Protein AF-A0A519ZGV8-F1 (afdb_monomer_lite)

pLDDT: mean 70.74, std 15.9, range [36.69, 94.06]

Structure (mmCIF, N/CA/C/O backbone):
data_AF-A0A519ZGV8-F1
#
_entry.id   AF-A0A519ZGV8-F1
#
loop_
_atom_site.group_PDB
_atom_site.id
_atom_site.type_symbol
_atom_site.label_atom_id
_atom_site.label_alt_id
_atom_site.label_comp_id
_atom_site.label_asym_id
_atom_site.label_entity_id
_atom_site.label_seq_id
_atom_site.pdbx_PDB_ins_code
_atom_site.Cartn_x
_atom_site.Cartn_y
_atom_site.Cartn_z
_atom_site.occupancy
_atom_site.B_iso_or_equiv
_atom_site.auth_seq_id
_atom_site.auth_comp_id
_atom_site.auth_asym_id
_atom_site.auth_atom_id
_atom_site.pdbx_PDB_model_num
ATOM 1 N N . GLN A 1 1 ? 48.467 22.832 -22.919 1.00 42.72 1 GLN A N 1
ATOM 2 C CA . GLN A 1 1 ? 47.006 23.044 -22.898 1.00 42.72 1 GLN A CA 1
ATOM 3 C C . GLN A 1 1 ? 46.374 21.851 -23.594 1.00 42.72 1 GLN A C 1
ATOM 5 O O . GLN A 1 1 ? 46.675 21.620 -24.755 1.00 42.72 1 GLN A O 1
ATOM 10 N N . TRP A 1 2 ? 45.629 21.026 -22.859 1.00 44.66 2 TRP A N 1
ATOM 11 C CA . TRP A 1 2 ? 45.112 19.745 -23.347 1.00 44.66 2 TRP A CA 1
ATOM 12 C C . TRP A 1 2 ? 43.707 19.930 -23.937 1.00 44.66 2 TRP A C 1
ATOM 14 O O . TRP A 1 2 ? 42.739 20.077 -23.197 1.00 44.66 2 TRP A O 1
ATOM 24 N N . GLN A 1 3 ? 43.598 19.935 -25.268 1.00 53.34 3 GLN A N 1
ATOM 25 C CA . GLN A 1 3 ? 42.327 19.880 -26.002 1.00 53.34 3 GLN A CA 1
ATOM 26 C C . GLN A 1 3 ? 41.893 18.419 -26.208 1.00 53.34 3 GLN A C 1
ATOM 28 O O . GLN A 1 3 ? 41.907 17.913 -27.324 1.00 53.34 3 GLN A O 1
ATOM 33 N N . LEU A 1 4 ? 41.553 17.714 -25.127 1.00 50.25 4 LEU A N 1
ATOM 34 C CA . LEU A 1 4 ? 41.117 16.307 -25.200 1.00 50.25 4 LEU A CA 1
ATOM 35 C C . LEU A 1 4 ? 39.631 16.095 -24.876 1.00 50.25 4 LEU A C 1
ATOM 37 O O . LEU A 1 4 ? 39.100 15.030 -25.165 1.00 50.25 4 LEU A O 1
ATOM 41 N N . SER A 1 5 ? 38.925 17.100 -24.352 1.00 57.16 5 SER A N 1
ATOM 42 C CA . SER A 1 5 ? 37.547 16.914 -23.863 1.00 57.16 5 SER A CA 1
ATOM 43 C C . SER A 1 5 ? 36.448 17.312 -24.855 1.00 57.16 5 SER A C 1
ATOM 45 O O . SER A 1 5 ? 35.283 17.037 -24.601 1.00 57.16 5 SER A O 1
ATOM 47 N N . ALA A 1 6 ? 36.782 17.947 -25.985 1.00 52.50 6 ALA A N 1
ATOM 48 C CA . ALA A 1 6 ? 35.777 18.457 -26.930 1.00 52.50 6 ALA A CA 1
ATOM 49 C C . ALA A 1 6 ? 35.335 17.430 -27.993 1.00 52.50 6 ALA A C 1
ATOM 51 O O . ALA A 1 6 ? 34.243 17.547 -28.540 1.00 52.50 6 ALA A O 1
ATOM 52 N N . LEU A 1 7 ? 36.157 16.411 -28.271 1.00 48.31 7 LEU A N 1
ATOM 53 C CA . LEU A 1 7 ? 35.867 15.394 -29.293 1.00 48.31 7 LEU A CA 1
ATOM 54 C C . LEU A 1 7 ? 34.881 14.318 -28.810 1.00 48.31 7 LEU A C 1
ATOM 56 O O . LEU A 1 7 ? 34.159 13.745 -29.617 1.00 48.31 7 LEU A O 1
ATOM 60 N N . ALA A 1 8 ? 34.815 14.061 -27.499 1.00 53.25 8 ALA A N 1
ATOM 61 C CA . ALA A 1 8 ? 33.864 13.100 -26.936 1.00 53.25 8 ALA A CA 1
ATOM 62 C C . ALA A 1 8 ? 32.414 13.606 -27.046 1.00 53.25 8 ALA A C 1
ATOM 64 O O . ALA A 1 8 ? 31.513 12.849 -27.398 1.00 53.25 8 ALA A O 1
ATOM 65 N N . THR A 1 9 ? 32.202 14.907 -26.825 1.00 54.00 9 THR A N 1
ATOM 66 C CA . THR A 1 9 ? 30.874 15.532 -26.893 1.00 54.00 9 THR A CA 1
ATOM 67 C C . THR A 1 9 ? 30.346 15.638 -28.324 1.00 54.00 9 THR A C 1
ATOM 69 O O . THR A 1 9 ? 29.160 15.406 -28.548 1.00 54.00 9 THR A O 1
ATOM 72 N N . SER A 1 10 ? 31.197 15.922 -29.316 1.00 57.31 10 SER A N 1
ATOM 73 C CA . SER A 1 10 ? 30.742 16.019 -30.710 1.00 57.31 10 SER A CA 1
ATOM 74 C C . SER A 1 10 ? 30.350 14.664 -31.310 1.00 57.31 10 SER A C 1
ATOM 76 O O . SER A 1 10 ? 29.467 14.615 -32.165 1.00 57.31 10 SER A O 1
ATOM 78 N N . ALA A 1 11 ? 30.944 13.562 -30.839 1.00 54.91 11 ALA A N 1
ATOM 79 C CA . ALA A 1 11 ? 30.605 12.213 -31.292 1.00 54.91 11 ALA A CA 1
ATOM 80 C C . ALA A 1 11 ? 29.198 11.775 -30.847 1.00 54.91 11 ALA A C 1
ATOM 82 O O . ALA A 1 11 ? 28.462 11.188 -31.636 1.00 54.91 11 ALA A O 1
ATOM 83 N N . GLN A 1 12 ? 28.796 12.105 -29.615 1.00 59.12 12 GLN A N 1
ATOM 84 C CA . GLN A 1 12 ? 27.453 11.796 -29.102 1.00 59.12 12 GLN A CA 1
ATOM 85 C C . GLN A 1 12 ? 26.378 12.663 -29.770 1.00 59.12 12 GLN A C 1
ATOM 87 O O . GLN A 1 12 ? 25.324 12.163 -30.149 1.00 59.12 12 GLN A O 1
ATOM 92 N N . GLN A 1 13 ? 26.681 13.941 -30.014 1.00 61.03 13 GLN A N 1
ATOM 93 C CA . GLN A 1 13 ? 25.750 14.874 -30.651 1.00 61.03 13 GLN A CA 1
ATOM 94 C C . GLN A 1 13 ? 25.508 14.554 -32.140 1.00 61.03 13 GLN A C 1
ATOM 96 O O . GLN A 1 13 ? 24.423 14.803 -32.661 1.00 61.03 13 GLN A O 1
ATOM 101 N N . ALA A 1 14 ? 26.492 13.956 -32.822 1.00 54.84 14 ALA A N 1
ATOM 102 C CA . ALA A 1 14 ? 26.332 13.435 -34.182 1.00 54.84 14 ALA A CA 1
ATOM 103 C C . ALA A 1 14 ? 25.478 12.152 -34.235 1.00 54.84 14 ALA A C 1
ATOM 105 O O . ALA A 1 14 ? 24.816 11.902 -35.242 1.00 54.84 14 ALA A O 1
ATOM 106 N N . PHE A 1 15 ? 25.466 11.373 -33.148 1.00 55.31 15 PHE A N 1
ATOM 107 C CA . PHE A 1 15 ? 24.674 10.149 -33.019 1.00 55.31 15 PHE A CA 1
ATOM 108 C C . PHE A 1 15 ? 23.189 10.454 -32.771 1.00 55.31 15 PHE A C 1
ATOM 110 O O . PHE A 1 15 ? 22.332 9.896 -33.452 1.00 55.31 15 PHE A O 1
ATOM 117 N N . ASP A 1 16 ? 22.886 11.409 -31.882 1.00 56.78 16 ASP A N 1
ATOM 118 C CA . ASP A 1 16 ? 21.510 11.881 -31.635 1.00 56.78 16 ASP A CA 1
ATOM 119 C C . ASP A 1 16 ? 20.900 12.605 -32.845 1.00 56.78 16 ASP A C 1
ATOM 121 O O . ASP A 1 16 ? 19.687 12.587 -33.046 1.00 56.78 16 ASP A O 1
ATOM 125 N N . ALA A 1 17 ? 21.731 13.210 -33.700 1.00 55.62 17 ALA A N 1
ATOM 126 C CA . ALA A 1 17 ? 21.288 13.835 -34.946 1.00 55.62 17 ALA A CA 1
ATOM 127 C C . ALA A 1 17 ? 20.905 12.820 -36.048 1.00 55.62 17 ALA A C 1
ATOM 129 O O . ALA A 1 17 ? 20.566 13.233 -37.159 1.00 55.62 17 ALA A O 1
ATOM 130 N N . GLY A 1 18 ? 20.966 11.508 -35.775 1.00 51.66 18 GLY A N 1
ATOM 131 C CA . GLY A 1 18 ? 20.567 10.456 -36.716 1.00 51.66 18 GLY A CA 1
ATOM 132 C C . GLY A 1 18 ? 21.454 10.369 -37.961 1.00 51.66 18 GLY A C 1
ATOM 133 O O . GLY A 1 18 ? 21.038 9.826 -38.986 1.00 51.66 18 GLY A O 1
ATOM 134 N N . VAL A 1 19 ? 22.671 10.920 -37.901 1.00 55.06 19 VAL A N 1
ATOM 135 C CA . VAL A 1 19 ? 23.593 10.927 -39.036 1.00 55.06 19 VAL A CA 1
ATOM 136 C C . VAL A 1 19 ? 24.227 9.547 -39.135 1.00 55.06 19 VAL A C 1
ATOM 138 O O . VAL A 1 19 ? 25.126 9.189 -38.376 1.00 55.06 19 VAL A O 1
ATOM 141 N N . SER A 1 20 ? 23.744 8.750 -40.085 1.00 55.28 20 SER A N 1
ATOM 142 C CA . SER A 1 20 ? 24.370 7.477 -40.417 1.00 55.28 20 SER A CA 1
ATOM 143 C C . SER A 1 20 ? 25.815 7.720 -40.860 1.00 55.28 20 SER A C 1
ATOM 145 O O . SER A 1 20 ? 26.111 8.653 -41.613 1.00 55.28 20 SER A O 1
ATOM 147 N N . ALA A 1 21 ? 26.735 6.863 -40.410 1.00 55.31 21 ALA A N 1
ATOM 148 C CA . ALA A 1 21 ? 28.151 6.938 -40.780 1.00 55.31 21 ALA A CA 1
ATOM 149 C C . ALA A 1 21 ? 28.369 6.955 -42.313 1.00 55.31 21 ALA A C 1
ATOM 151 O O . ALA A 1 21 ? 29.377 7.480 -42.786 1.00 55.31 21 ALA A O 1
ATOM 152 N N . CYS A 1 22 ? 27.392 6.465 -43.089 1.00 54.47 22 CYS A N 1
ATOM 153 C CA . CYS A 1 22 ? 27.344 6.571 -44.548 1.00 54.47 22 CYS A CA 1
ATOM 154 C C . CYS A 1 22 ? 27.343 8.019 -45.059 1.00 54.47 22 CYS A C 1
ATOM 156 O O . CYS A 1 22 ? 28.122 8.326 -45.956 1.00 54.47 22 CYS A O 1
ATOM 158 N N . GLY A 1 23 ? 26.562 8.933 -44.469 1.00 53.75 23 GLY A N 1
ATOM 159 C CA . GLY A 1 23 ? 26.486 10.324 -44.941 1.00 53.75 23 GLY A CA 1
ATOM 160 C C . GLY A 1 23 ? 27.785 11.115 -44.735 1.00 53.75 23 GLY A C 1
ATOM 161 O O . GLY A 1 23 ? 28.086 12.042 -45.488 1.00 53.75 23 GLY A O 1
ATOM 162 N N . LEU A 1 24 ? 28.592 10.724 -43.741 1.00 56.97 24 LEU A N 1
ATOM 163 C CA . LEU A 1 24 ? 29.915 11.310 -43.503 1.00 56.97 24 LEU A CA 1
ATOM 164 C C . LEU A 1 24 ? 30.980 10.761 -44.459 1.00 56.97 24 LEU A C 1
ATOM 166 O O . LEU A 1 24 ? 31.837 11.526 -44.899 1.00 56.97 24 LEU A O 1
ATOM 170 N N . LEU A 1 25 ? 30.916 9.474 -44.812 1.00 52.34 25 LEU A N 1
ATOM 171 C CA . LEU A 1 25 ? 31.832 8.859 -45.778 1.00 52.34 25 LEU A CA 1
ATOM 172 C C . LEU A 1 25 ? 31.539 9.291 -47.216 1.00 52.34 25 LEU A C 1
ATOM 174 O O . LEU A 1 25 ? 32.478 9.511 -47.972 1.00 52.34 25 LEU A O 1
ATOM 178 N N . GLU A 1 26 ? 30.276 9.511 -47.575 1.00 51.28 26 GLU A N 1
ATOM 179 C CA . GLU A 1 26 ? 29.894 10.042 -48.889 1.00 51.28 26 GLU A CA 1
ATOM 180 C C . GLU A 1 26 ? 30.392 11.486 -49.063 1.00 51.28 26 GLU A C 1
ATOM 182 O O . GLU A 1 26 ? 30.983 11.837 -50.080 1.00 51.28 26 GLU A O 1
ATOM 187 N N . ARG A 1 27 ? 30.304 12.303 -48.003 1.00 50.78 27 ARG A N 1
ATOM 188 C CA . ARG A 1 27 ? 30.826 13.680 -48.007 1.00 50.78 27 ARG A CA 1
ATOM 189 C C . ARG A 1 27 ? 32.353 13.768 -47.894 1.00 50.78 27 ARG A C 1
ATOM 191 O O . ARG A 1 27 ? 32.929 14.802 -48.233 1.00 50.78 27 ARG A O 1
ATOM 198 N N . ALA A 1 28 ? 33.004 12.706 -47.419 1.00 51.84 28 ALA A N 1
ATOM 199 C CA . ALA A 1 28 ? 34.460 12.575 -47.399 1.00 51.84 28 ALA A CA 1
ATOM 200 C C . ALA A 1 28 ? 35.020 11.965 -48.699 1.00 51.84 28 ALA A C 1
ATOM 202 O O . ALA A 1 28 ? 36.141 12.299 -49.080 1.00 51.84 28 ALA A O 1
ATOM 203 N N . GLY A 1 29 ? 34.244 11.118 -49.384 1.00 47.91 29 GLY A N 1
ATOM 204 C CA . GLY A 1 29 ? 34.599 10.478 -50.653 1.00 47.91 29 GLY A CA 1
ATOM 205 C C . GLY A 1 29 ? 34.490 11.401 -51.867 1.00 47.91 29 GLY A C 1
ATOM 206 O O . GLY A 1 29 ? 35.194 11.193 -52.850 1.00 47.91 29 GLY A O 1
ATOM 207 N N . ASP A 1 30 ? 33.702 12.475 -51.779 1.00 46.31 30 ASP A N 1
ATOM 208 C CA . ASP A 1 30 ? 33.457 13.411 -52.889 1.00 46.31 30 ASP A CA 1
ATOM 209 C C . ASP A 1 30 ? 34.555 14.484 -53.078 1.00 46.31 30 ASP A C 1
ATOM 211 O O . ASP A 1 30 ? 34.329 15.568 -53.615 1.00 46.31 30 ASP A O 1
ATOM 215 N N . ARG A 1 31 ? 35.787 14.200 -52.630 1.00 43.09 31 ARG A N 1
ATOM 216 C CA . ARG A 1 31 ? 36.987 14.989 -52.974 1.00 43.09 31 ARG A CA 1
ATOM 217 C C . ARG A 1 31 ? 37.952 14.202 -53.857 1.00 43.09 31 ARG A C 1
ATOM 219 O O . ARG A 1 31 ? 39.168 14.288 -53.689 1.00 43.09 31 ARG A O 1
ATOM 226 N N . VAL A 1 32 ? 37.408 13.445 -54.808 1.00 44.44 32 VAL A N 1
ATOM 227 C CA . VAL A 1 32 ? 38.186 12.937 -55.938 1.00 44.44 32 VAL A CA 1
ATOM 228 C C . VAL A 1 32 ? 38.566 14.116 -56.831 1.00 44.44 32 VAL A C 1
ATOM 230 O O . VAL A 1 32 ? 37.730 14.884 -57.299 1.00 44.44 32 VAL A O 1
ATOM 233 N N . SER A 1 33 ? 39.874 14.255 -56.998 1.00 44.66 33 SER A N 1
ATOM 234 C CA . SER A 1 33 ? 40.594 15.233 -57.796 1.00 44.66 33 SER A CA 1
ATOM 235 C C . SER A 1 33 ? 39.977 15.472 -59.177 1.00 44.66 33 SER A C 1
ATOM 237 O O . SER A 1 33 ? 39.904 14.568 -60.004 1.00 44.66 33 SER A O 1
ATOM 239 N N . THR A 1 34 ? 39.627 16.721 -59.475 1.00 39.16 34 THR A N 1
ATOM 240 C CA . THR A 1 34 ? 39.557 17.207 -60.857 1.00 39.16 34 THR A CA 1
ATOM 241 C C . THR A 1 34 ? 40.977 17.347 -61.404 1.00 39.16 34 THR A C 1
ATOM 243 O O . THR A 1 34 ? 41.654 18.325 -61.090 1.00 39.16 34 THR A O 1
ATOM 246 N N . ASP A 1 35 ? 41.412 16.386 -62.219 1.00 38.53 35 ASP A N 1
ATOM 247 C CA . ASP A 1 35 ? 42.510 16.561 -63.177 1.00 38.53 35 ASP A CA 1
ATOM 248 C C . ASP A 1 35 ? 41.905 16.721 -64.589 1.00 38.53 35 ASP A C 1
ATOM 250 O O . ASP A 1 35 ? 41.072 15.900 -64.995 1.00 38.53 35 ASP A O 1
ATOM 254 N N . PRO A 1 36 ? 42.219 17.794 -65.337 1.00 48.44 36 PRO A N 1
ATOM 255 C CA . PRO A 1 36 ? 41.549 18.109 -66.584 1.00 48.44 36 PRO A CA 1
ATOM 256 C C . PRO A 1 36 ? 42.334 17.527 -67.757 1.00 48.44 36 PRO A C 1
ATOM 258 O O . PRO A 1 36 ? 43.172 18.227 -68.311 1.00 48.44 36 PRO A O 1
ATOM 261 N N . GLN A 1 37 ? 42.056 16.280 -68.152 1.00 49.22 37 GLN A N 1
ATOM 262 C CA . GLN A 1 37 ? 42.203 15.767 -69.529 1.00 49.22 37 GLN A CA 1
ATOM 263 C C . GLN A 1 37 ? 42.077 14.241 -69.562 1.00 49.22 37 GLN A C 1
ATOM 265 O O . GLN A 1 37 ? 43.023 13.530 -69.257 1.00 49.22 37 GLN A O 1
ATOM 270 N N . THR A 1 38 ? 40.911 13.741 -69.976 1.00 43.47 38 THR A N 1
ATOM 271 C CA . THR A 1 38 ? 40.703 12.625 -70.927 1.00 43.47 38 THR A CA 1
ATOM 272 C C . THR A 1 38 ? 39.250 12.166 -70.817 1.00 43.47 38 THR A C 1
ATOM 274 O O . THR A 1 38 ? 38.769 11.775 -69.759 1.00 43.47 38 THR A O 1
ATOM 277 N N . GLY A 1 39 ? 38.508 12.258 -71.921 1.00 42.81 39 GLY A N 1
ATOM 278 C CA . GLY A 1 39 ? 37.104 11.859 -71.983 1.00 42.81 39 GLY A CA 1
ATOM 279 C C . GLY A 1 39 ? 36.938 10.343 -72.017 1.00 42.81 39 GLY A C 1
ATOM 280 O O . GLY A 1 39 ? 36.659 9.803 -73.083 1.00 42.81 39 GLY A O 1
ATOM 281 N N . HIS A 1 40 ? 37.106 9.666 -70.879 1.00 38.16 40 HIS A N 1
ATOM 282 C CA . HIS A 1 40 ? 36.707 8.269 -70.677 1.00 38.16 40 HIS A CA 1
ATOM 283 C C . HIS A 1 40 ? 36.039 8.100 -69.306 1.00 38.16 40 HIS A C 1
ATOM 285 O O . HIS A 1 40 ? 36.681 8.151 -68.260 1.00 38.16 40 HIS A O 1
ATOM 291 N N . SER A 1 41 ? 34.723 7.886 -69.315 1.00 37.72 41 SER A N 1
ATOM 292 C CA . SER A 1 41 ? 33.924 7.578 -68.130 1.00 37.72 41 SER A CA 1
ATOM 293 C C . SER A 1 41 ? 34.081 6.102 -67.757 1.00 37.72 41 SER A C 1
ATOM 295 O O . SER A 1 41 ? 33.351 5.251 -68.268 1.00 37.72 41 SER A O 1
ATOM 297 N N . VAL A 1 42 ? 35.016 5.781 -66.864 1.00 40.94 42 VAL A N 1
ATOM 298 C CA . VAL A 1 42 ? 35.069 4.448 -66.246 1.00 40.94 42 VAL A CA 1
ATOM 299 C C . VAL A 1 42 ? 34.168 4.463 -65.015 1.00 40.94 42 VAL A C 1
ATOM 301 O O . VAL A 1 42 ? 34.535 4.953 -63.949 1.00 40.94 42 VAL A O 1
ATOM 304 N N . ARG A 1 43 ? 32.948 3.945 -65.181 1.00 36.69 43 ARG A N 1
ATOM 305 C CA . ARG A 1 43 ? 32.039 3.627 -64.078 1.00 36.69 43 ARG A CA 1
ATOM 306 C C . ARG A 1 43 ? 32.612 2.414 -63.344 1.00 36.69 43 ARG A C 1
ATOM 308 O O . ARG A 1 43 ? 32.442 1.289 -63.797 1.00 36.69 43 ARG A O 1
ATOM 315 N N . HIS A 1 44 ? 33.294 2.637 -62.225 1.00 38.25 44 HIS A N 1
ATOM 316 C CA . HIS A 1 44 ? 33.566 1.558 -61.281 1.00 38.25 44 HIS A CA 1
ATOM 317 C C . HIS A 1 44 ? 32.256 1.197 -60.567 1.00 38.25 44 HIS A C 1
ATOM 319 O O . HIS A 1 44 ? 31.863 1.829 -59.590 1.00 38.25 44 HIS A O 1
ATOM 325 N N . GLU A 1 45 ? 31.567 0.180 -61.089 1.00 41.19 45 GLU A N 1
ATOM 326 C CA . GLU A 1 45 ? 30.594 -0.616 -60.339 1.00 41.19 45 GLU A CA 1
ATOM 327 C C . GLU A 1 45 ? 31.337 -1.372 -59.232 1.00 41.19 45 GLU A C 1
ATOM 329 O O . GLU A 1 45 ? 31.790 -2.500 -59.397 1.00 41.19 45 GLU A O 1
ATOM 334 N N . GLY A 1 46 ? 31.515 -0.713 -58.095 1.00 40.47 46 GLY A N 1
ATOM 335 C CA . GLY A 1 46 ? 31.906 -1.344 -56.846 1.00 40.47 46 GLY A CA 1
ATOM 336 C C . GLY A 1 46 ? 30.869 -0.967 -55.813 1.00 40.47 46 GLY A C 1
ATOM 337 O O . GLY A 1 46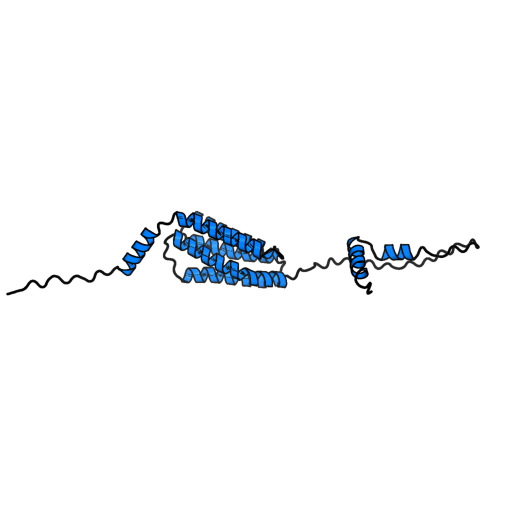 ? 31.064 0.004 -55.098 1.00 40.47 46 GLY A O 1
ATOM 338 N N . VAL A 1 47 ? 29.746 -1.687 -55.785 1.00 44.12 47 VAL A N 1
ATOM 339 C CA . VAL A 1 47 ? 28.745 -1.582 -54.718 1.00 44.12 47 VAL A CA 1
ATOM 340 C C . VAL A 1 47 ? 29.452 -1.937 -53.405 1.00 44.12 47 VAL A C 1
ATOM 342 O O . VAL A 1 47 ? 29.785 -3.112 -53.221 1.00 44.12 47 VAL A O 1
ATOM 345 N N . PRO A 1 48 ? 29.700 -0.999 -52.468 1.00 47.38 48 PRO A N 1
ATOM 346 C CA . PRO A 1 48 ? 29.956 -1.413 -51.109 1.00 47.38 48 PRO A CA 1
ATOM 347 C C . PRO A 1 48 ? 28.595 -1.873 -50.600 1.00 47.38 48 PRO A C 1
ATOM 349 O O . PRO A 1 48 ? 27.652 -1.090 -50.508 1.00 47.38 48 PRO A O 1
ATOM 352 N N . SER A 1 49 ? 28.477 -3.171 -50.342 1.00 51.25 49 SER A N 1
ATOM 353 C CA . SER A 1 49 ? 27.405 -3.739 -49.534 1.00 51.25 49 SER A CA 1
ATOM 354 C C . SER A 1 49 ? 27.400 -3.004 -48.190 1.00 51.25 49 SER A C 1
ATOM 356 O O . SER A 1 49 ? 28.096 -3.402 -47.253 1.00 51.25 49 SER A O 1
ATOM 358 N N . CYS A 1 50 ? 26.654 -1.904 -48.105 1.00 48.00 50 CYS A N 1
ATOM 359 C CA . CYS A 1 50 ? 26.296 -1.278 -46.848 1.00 48.00 50 CYS A CA 1
ATOM 360 C C . CYS A 1 50 ? 25.442 -2.305 -46.122 1.00 48.00 50 CYS A C 1
ATOM 362 O O . CYS A 1 50 ? 24.292 -2.539 -46.484 1.00 48.00 50 CYS A O 1
ATOM 364 N N . VAL A 1 51 ? 26.068 -2.993 -45.171 1.00 49.03 51 VAL A N 1
ATOM 365 C CA . VAL A 1 51 ? 25.403 -3.956 -44.305 1.00 49.03 51 VAL A CA 1
ATOM 366 C C . VAL A 1 51 ? 24.254 -3.208 -43.648 1.00 49.03 51 VAL A C 1
ATOM 368 O O . VAL A 1 51 ? 24.487 -2.265 -42.891 1.00 49.03 51 VAL A O 1
ATOM 371 N N . GLU A 1 52 ? 23.022 -3.586 -43.984 1.00 51.09 52 GLU A N 1
ATOM 372 C CA . GLU A 1 52 ? 21.856 -3.151 -43.235 1.00 51.09 52 GLU A CA 1
ATOM 373 C C . GLU A 1 52 ? 22.099 -3.549 -41.784 1.00 51.09 52 GLU A C 1
ATOM 375 O O . GLU A 1 52 ? 22.183 -4.732 -41.441 1.00 51.09 52 GLU A O 1
ATOM 380 N N . THR A 1 53 ? 22.294 -2.551 -40.927 1.00 52.31 53 THR A N 1
ATOM 381 C CA . THR A 1 53 ? 22.286 -2.760 -39.490 1.00 52.31 53 THR A CA 1
ATOM 382 C C . THR A 1 53 ? 20.929 -3.358 -39.166 1.00 52.31 53 THR A C 1
ATOM 384 O O . THR A 1 53 ? 19.913 -2.669 -39.238 1.00 52.31 53 THR A O 1
ATOM 387 N N . PHE A 1 54 ? 20.906 -4.648 -38.833 1.00 46.00 54 PHE A N 1
ATOM 388 C CA . PHE A 1 54 ? 19.751 -5.275 -38.220 1.00 46.00 54 PHE A CA 1
ATOM 389 C C . PHE A 1 54 ? 19.380 -4.436 -36.999 1.00 46.00 54 PHE A C 1
ATOM 391 O O . PHE A 1 54 ? 20.069 -4.455 -35.979 1.00 46.00 54 PHE A O 1
ATOM 398 N N . GLY A 1 55 ? 18.301 -3.668 -37.127 1.00 50.44 55 GLY A N 1
ATOM 399 C CA . GLY A 1 55 ? 17.646 -2.988 -36.027 1.00 50.44 55 GLY A CA 1
ATOM 400 C C . GLY A 1 55 ? 16.966 -4.025 -35.150 1.00 50.44 55 GLY A C 1
ATOM 401 O O . GLY A 1 55 ? 15.743 -4.127 -35.128 1.00 50.44 55 GLY A O 1
ATOM 402 N N . VAL A 1 56 ? 17.753 -4.808 -34.416 1.00 51.88 56 VAL A N 1
ATOM 403 C CA . VAL A 1 56 ? 17.272 -5.322 -33.143 1.00 51.88 56 VAL A CA 1
ATOM 404 C C . VAL A 1 56 ? 17.075 -4.086 -32.285 1.00 51.88 56 VAL A C 1
ATOM 406 O O . VAL A 1 56 ? 18.033 -3.473 -31.818 1.00 51.88 56 VAL A O 1
ATOM 409 N N . SER A 1 57 ? 15.812 -3.698 -32.105 1.00 44.38 57 SER A N 1
ATOM 410 C CA . SER A 1 57 ? 15.412 -3.045 -30.870 1.00 44.38 57 SER A CA 1
ATOM 411 C C . SER A 1 57 ? 15.834 -4.016 -29.775 1.00 44.38 57 SER A C 1
ATOM 413 O O . SER A 1 57 ? 15.126 -4.966 -29.443 1.00 44.38 57 SER A O 1
ATOM 415 N N . PHE A 1 58 ? 17.061 -3.839 -29.285 1.00 39.22 58 PHE A N 1
ATOM 416 C CA . PHE A 1 58 ? 17.378 -4.206 -27.930 1.00 39.22 58 PHE A CA 1
ATOM 417 C C . PHE A 1 58 ? 16.319 -3.458 -27.134 1.00 39.22 58 PHE A C 1
ATOM 419 O O . PHE A 1 58 ? 16.377 -2.237 -27.001 1.00 39.22 58 PHE A O 1
ATOM 426 N N . MET A 1 59 ? 15.272 -4.191 -26.745 1.00 42.38 59 MET A N 1
ATOM 427 C CA . MET A 1 59 ? 14.556 -3.936 -25.512 1.00 42.38 59 MET A CA 1
ATOM 428 C C . MET A 1 59 ? 15.661 -3.655 -24.518 1.00 42.38 59 MET A C 1
ATOM 430 O O . MET A 1 59 ? 16.336 -4.594 -24.112 1.00 42.38 59 MET A O 1
ATOM 434 N N . ASP A 1 60 ? 15.940 -2.379 -24.280 1.00 43.88 60 ASP A N 1
ATOM 435 C CA . ASP A 1 60 ? 16.812 -1.935 -23.218 1.00 43.88 60 ASP A CA 1
ATOM 436 C C . ASP A 1 60 ? 16.048 -2.354 -21.971 1.00 43.88 60 ASP A C 1
ATOM 438 O O . ASP A 1 60 ? 15.055 -1.703 -21.616 1.00 43.88 60 ASP A O 1
ATOM 442 N N . PRO A 1 61 ? 16.334 -3.535 -21.394 1.00 51.31 61 PRO A N 1
ATOM 443 C CA . PRO A 1 61 ? 15.586 -3.977 -20.253 1.00 51.31 61 PRO A CA 1
ATOM 444 C C . PRO A 1 61 ? 16.236 -3.167 -19.153 1.00 51.31 61 PRO A C 1
ATOM 446 O O . PRO A 1 61 ? 17.231 -3.607 -18.576 1.00 51.31 61 PRO A O 1
ATOM 449 N N . VAL A 1 62 ? 15.752 -1.942 -18.936 1.00 50.00 62 VAL A N 1
ATOM 450 C CA . VAL A 1 62 ? 16.111 -1.158 -17.762 1.00 50.00 62 VAL A CA 1
ATOM 451 C C . VAL A 1 62 ? 15.880 -2.114 -16.606 1.00 50.00 62 VAL A C 1
ATOM 453 O O . VAL A 1 62 ? 14.765 -2.577 -16.376 1.00 50.00 62 VAL A O 1
ATOM 456 N N . ASN A 1 63 ? 16.997 -2.572 -16.055 1.00 55.00 63 ASN A N 1
ATOM 457 C CA . ASN A 1 63 ? 17.139 -3.919 -15.531 1.00 55.00 63 ASN A CA 1
ATOM 458 C C . ASN A 1 63 ? 16.004 -4.186 -14.526 1.00 55.00 63 ASN A C 1
ATOM 460 O O . ASN A 1 63 ? 15.931 -3.449 -13.540 1.00 55.00 63 ASN A O 1
ATOM 464 N N . PRO A 1 64 ? 15.099 -5.165 -14.729 1.00 60.06 64 PRO A N 1
ATOM 465 C CA . PRO A 1 64 ? 14.030 -5.435 -13.764 1.00 60.06 64 PRO A CA 1
ATOM 466 C C . PRO A 1 64 ? 14.601 -5.658 -12.355 1.00 60.06 64 PRO A C 1
ATOM 468 O O . PRO A 1 64 ? 13.986 -5.266 -11.369 1.00 60.06 64 PRO A O 1
ATOM 471 N N . TYR A 1 65 ? 15.844 -6.142 -12.258 1.00 58.75 65 TYR A N 1
ATOM 472 C CA . TYR A 1 65 ? 16.603 -6.186 -11.009 1.00 58.75 65 TYR A CA 1
ATOM 473 C C . TYR A 1 65 ? 16.911 -4.818 -10.385 1.00 58.75 65 TYR A C 1
ATOM 475 O O . TYR A 1 65 ? 16.877 -4.703 -9.166 1.00 58.75 65 TYR A O 1
ATOM 483 N N . VAL A 1 66 ? 17.204 -3.776 -11.167 1.00 63.78 66 VAL A N 1
ATOM 484 C CA . VAL A 1 66 ? 17.459 -2.413 -10.660 1.00 63.78 66 VAL A CA 1
ATOM 485 C C . VAL A 1 66 ? 16.163 -1.767 -10.167 1.00 63.78 66 VAL A C 1
ATOM 487 O O . VAL A 1 66 ? 16.178 -1.086 -9.139 1.00 63.78 66 VAL A O 1
ATOM 490 N N . LEU A 1 67 ? 15.032 -2.014 -10.838 1.00 64.88 67 LEU A N 1
ATOM 491 C CA . LEU A 1 67 ? 13.722 -1.577 -10.343 1.00 64.88 67 LEU A CA 1
ATOM 492 C C . LEU A 1 67 ? 13.331 -2.335 -9.066 1.00 64.88 67 LEU A C 1
ATOM 494 O O . LEU A 1 67 ? 12.876 -1.710 -8.109 1.00 64.88 67 LEU A O 1
ATOM 498 N N . SER A 1 68 ? 13.573 -3.645 -9.004 1.00 68.44 68 SER A N 1
ATOM 499 C CA . SER A 1 68 ? 13.301 -4.471 -7.820 1.00 68.44 68 SER A CA 1
ATOM 500 C C . SER A 1 68 ? 14.224 -4.143 -6.633 1.00 68.44 68 SER A C 1
ATOM 502 O O . SER A 1 68 ? 13.758 -4.068 -5.497 1.00 68.44 68 SER A O 1
ATOM 504 N N . ASP A 1 69 ? 15.505 -3.844 -6.865 1.00 71.62 69 ASP A N 1
ATOM 505 C CA . ASP A 1 69 ? 16.440 -3.376 -5.825 1.00 71.62 69 ASP A CA 1
ATOM 506 C C . ASP A 1 69 ? 15.983 -2.038 -5.216 1.00 71.62 69 ASP A C 1
ATOM 508 O O . ASP A 1 69 ? 15.968 -1.859 -3.992 1.00 71.62 69 ASP A O 1
ATOM 512 N N . ARG A 1 70 ? 15.509 -1.112 -6.058 1.00 73.81 70 ARG A N 1
ATOM 513 C CA . ARG A 1 70 ? 14.885 0.141 -5.607 1.00 73.81 70 ARG A CA 1
ATOM 514 C C . ARG A 1 70 ? 13.575 -0.119 -4.865 1.00 73.81 70 ARG A C 1
ATOM 516 O O . ARG A 1 70 ? 13.353 0.469 -3.807 1.00 73.81 70 ARG A O 1
ATOM 523 N N . ALA A 1 71 ? 12.743 -1.032 -5.361 1.00 70.19 71 ALA A N 1
ATOM 524 C CA . ALA A 1 71 ? 11.490 -1.417 -4.720 1.00 70.19 71 ALA A CA 1
ATOM 525 C C . ALA A 1 71 ? 11.705 -1.940 -3.296 1.00 70.19 71 ALA A C 1
ATOM 527 O O . ALA A 1 71 ? 10.913 -1.622 -2.416 1.00 70.19 71 ALA A O 1
ATOM 528 N N . ILE A 1 72 ? 12.784 -2.685 -3.044 1.00 73.12 72 ILE A N 1
ATOM 529 C CA . ILE A 1 72 ? 13.124 -3.176 -1.701 1.00 73.12 72 ILE A CA 1
ATOM 530 C C . ILE A 1 72 ? 13.632 -2.031 -0.814 1.00 73.12 72 ILE A C 1
ATOM 532 O O . ILE A 1 72 ? 13.161 -1.879 0.316 1.00 73.12 72 ILE A O 1
ATOM 536 N N . LYS A 1 73 ? 14.537 -1.179 -1.323 1.00 76.19 73 LYS A N 1
ATOM 537 C CA . LYS A 1 73 ? 15.070 -0.017 -0.579 1.00 76.19 73 LYS A CA 1
ATOM 538 C C . LYS A 1 73 ? 13.970 0.952 -0.142 1.00 76.19 73 LYS A C 1
ATOM 540 O O . LYS A 1 73 ? 13.992 1.436 0.988 1.00 76.19 73 LYS A O 1
ATOM 545 N N . TYR A 1 74 ? 12.995 1.210 -1.010 1.00 75.50 74 TYR A N 1
ATOM 546 C CA . TYR A 1 74 ? 11.856 2.086 -0.713 1.00 75.50 74 TYR A CA 1
ATOM 547 C C . TYR A 1 74 ? 10.660 1.332 -0.110 1.00 75.50 74 TYR A C 1
ATOM 549 O O . TYR A 1 74 ? 9.802 1.937 0.530 1.00 75.50 74 TYR A O 1
ATOM 557 N N . GLY A 1 75 ? 10.626 0.006 -0.232 1.00 75.75 75 GLY A N 1
ATOM 558 C CA . GLY A 1 75 ? 9.570 -0.857 0.292 1.00 75.75 75 GLY A CA 1
ATOM 559 C C . GLY A 1 75 ? 9.488 -0.861 1.815 1.00 75.75 75 GLY A C 1
ATOM 560 O O . GLY A 1 75 ? 8.400 -0.999 2.370 1.00 75.75 75 GLY A O 1
ATOM 561 N N . LEU A 1 76 ? 10.598 -0.605 2.514 1.00 77.00 76 LEU A N 1
ATOM 562 C CA . LEU A 1 76 ? 10.581 -0.453 3.971 1.00 77.00 76 LEU A CA 1
ATOM 563 C C . LEU A 1 76 ? 9.690 0.717 4.419 1.00 77.00 76 LEU A C 1
ATOM 565 O O . LEU A 1 76 ? 8.936 0.581 5.384 1.00 77.00 76 LEU A O 1
ATOM 569 N N . LEU A 1 77 ? 9.728 1.841 3.693 1.00 78.56 77 LEU A N 1
ATOM 570 C CA . LEU A 1 77 ? 8.859 2.991 3.957 1.00 78.56 77 LEU A CA 1
ATOM 571 C C . LEU A 1 77 ? 7.387 2.583 3.868 1.00 78.56 77 LEU A C 1
ATOM 573 O O . LEU A 1 77 ? 6.580 2.926 4.729 1.00 78.56 77 LEU A O 1
ATOM 577 N N . PHE A 1 78 ? 7.062 1.817 2.832 1.00 80.62 78 PHE A N 1
ATOM 578 C CA . PHE A 1 78 ? 5.722 1.320 2.580 1.00 80.62 78 PHE A CA 1
ATOM 579 C C . PHE A 1 78 ? 5.226 0.383 3.687 1.00 80.62 78 PHE A C 1
ATOM 581 O O . PHE A 1 78 ? 4.085 0.502 4.135 1.00 80.62 78 PHE A O 1
ATOM 588 N N . ILE A 1 79 ? 6.091 -0.505 4.181 1.00 82.19 79 ILE A N 1
ATOM 589 C CA . ILE A 1 79 ? 5.772 -1.398 5.302 1.00 82.19 79 ILE A CA 1
ATOM 590 C C . ILE A 1 79 ? 5.446 -0.577 6.555 1.00 82.19 79 ILE A C 1
ATOM 592 O O . ILE A 1 79 ? 4.377 -0.759 7.140 1.00 82.19 79 ILE A O 1
ATOM 596 N N . VAL A 1 80 ? 6.317 0.367 6.933 1.00 83.31 80 VAL A N 1
ATOM 597 C CA . VAL A 1 80 ? 6.096 1.245 8.098 1.00 83.31 80 VAL A CA 1
ATOM 598 C C . VAL A 1 80 ? 4.795 2.032 7.943 1.00 83.31 80 VAL A C 1
ATOM 600 O O . VAL A 1 80 ? 3.985 2.074 8.868 1.00 83.31 80 VAL A O 1
ATOM 603 N N . LEU A 1 81 ? 4.555 2.602 6.761 1.00 80.75 81 LEU A N 1
ATOM 604 C CA . LEU A 1 81 ? 3.345 3.366 6.473 1.00 80.75 81 LEU A CA 1
ATOM 605 C C . LEU A 1 81 ? 2.081 2.509 6.581 1.00 80.75 81 LEU A C 1
ATOM 607 O O . LEU A 1 81 ? 1.073 2.967 7.117 1.00 80.75 81 LEU A O 1
ATOM 611 N N . THR A 1 82 ? 2.139 1.258 6.125 1.00 81.44 82 THR A N 1
ATOM 612 C CA . THR A 1 82 ? 1.015 0.325 6.236 1.00 81.44 82 THR A CA 1
ATOM 613 C C . THR A 1 82 ? 0.717 0.004 7.698 1.00 81.44 82 THR A C 1
ATOM 615 O O . THR A 1 82 ? -0.443 0.048 8.101 1.00 81.44 82 THR A O 1
ATOM 618 N N . PHE A 1 83 ? 1.738 -0.245 8.524 1.00 80.88 83 PHE A N 1
ATOM 619 C CA . PHE A 1 83 ? 1.536 -0.461 9.961 1.00 80.88 83 PHE A CA 1
ATOM 620 C C . PHE A 1 83 ? 0.948 0.771 10.657 1.00 80.88 83 PHE A C 1
ATOM 622 O O . PHE A 1 83 ? 0.016 0.627 11.447 1.00 80.88 83 PHE A O 1
ATOM 629 N N . VAL A 1 84 ? 1.422 1.976 10.325 1.00 82.25 84 VAL A N 1
ATOM 630 C CA . VAL A 1 84 ? 0.837 3.232 10.827 1.00 82.25 84 VAL A CA 1
ATOM 631 C C . VAL A 1 84 ? -0.624 3.362 10.400 1.00 82.25 84 VAL A C 1
ATOM 633 O O . VAL A 1 84 ? -1.469 3.723 11.216 1.00 82.25 84 VAL A O 1
ATOM 636 N N . PHE A 1 85 ? -0.946 3.038 9.146 1.00 79.19 85 PHE A N 1
ATOM 637 C CA . PHE A 1 85 ? -2.312 3.094 8.632 1.00 79.19 85 PHE A CA 1
ATOM 638 C C . PHE A 1 85 ? -3.242 2.113 9.358 1.00 79.19 85 PHE A C 1
ATOM 640 O O . PHE A 1 85 ? -4.321 2.506 9.801 1.00 79.19 85 PHE A O 1
ATOM 647 N N . VAL A 1 86 ? -2.828 0.854 9.531 1.00 76.44 86 VAL A N 1
ATOM 648 C CA . VAL A 1 86 ? -3.628 -0.145 10.259 1.00 76.44 86 VAL A CA 1
ATOM 649 C C . VAL A 1 86 ? -3.776 0.252 11.734 1.00 76.44 86 VAL A C 1
ATOM 651 O O . VAL A 1 86 ? -4.886 0.196 12.261 1.00 76.44 86 VAL A O 1
ATOM 654 N N . GLY A 1 87 ? -2.708 0.737 12.376 1.00 74.25 87 GLY A N 1
ATOM 655 C CA . GLY A 1 87 ? -2.765 1.253 13.749 1.00 74.25 87 GLY A CA 1
ATOM 656 C C . GLY A 1 87 ? -3.694 2.464 13.894 1.00 74.25 87 GLY A C 1
ATOM 657 O O . GLY A 1 87 ? -4.453 2.562 14.856 1.00 74.25 87 GLY A O 1
ATOM 658 N N . LEU A 1 88 ? -3.725 3.363 12.906 1.00 74.69 88 LEU A N 1
ATOM 659 C CA . LEU A 1 88 ? -4.675 4.477 12.883 1.00 74.69 88 LEU A CA 1
ATOM 660 C C . LEU A 1 88 ? -6.122 3.975 12.808 1.00 74.69 88 LEU A C 1
ATOM 662 O O . LEU A 1 88 ? -6.986 4.467 13.537 1.00 74.69 88 LEU A O 1
ATOM 666 N N . VAL A 1 89 ? -6.391 2.995 11.941 1.00 72.00 89 VAL A N 1
ATOM 667 C CA . VAL A 1 89 ? -7.723 2.392 11.806 1.00 72.00 89 VAL A CA 1
ATOM 668 C C . VAL A 1 89 ? -8.165 1.747 13.122 1.00 72.00 89 VAL A C 1
ATOM 670 O O . VAL A 1 89 ? -9.327 1.904 13.500 1.00 72.00 89 VAL A O 1
ATOM 673 N N . GLU A 1 90 ? -7.265 1.088 13.851 1.00 76.00 90 GLU A N 1
ATOM 674 C CA . GLU A 1 90 ? -7.551 0.545 15.185 1.00 76.00 90 GLU A CA 1
ATOM 675 C C . GLU A 1 90 ? -7.949 1.646 16.177 1.00 76.00 90 GLU A C 1
ATOM 677 O O . GLU A 1 90 ? -9.037 1.580 16.763 1.00 76.00 90 GLU A O 1
ATOM 682 N N . VAL A 1 91 ? -7.121 2.689 16.313 1.00 70.44 91 VAL A N 1
ATOM 683 C CA . VAL A 1 91 ? -7.370 3.807 17.243 1.00 70.44 91 VAL A CA 1
ATOM 684 C C . VAL A 1 91 ? -8.708 4.484 16.945 1.00 70.44 91 VAL A C 1
ATOM 686 O O . VAL A 1 91 ? -9.476 4.793 17.858 1.00 70.44 91 VAL A O 1
ATOM 689 N N . MET A 1 92 ? -9.037 4.669 15.666 1.00 68.81 92 MET A N 1
ATOM 690 C CA . MET A 1 92 ? -10.318 5.242 15.257 1.00 68.81 92 MET A CA 1
ATOM 691 C C . MET A 1 92 ? -11.516 4.336 15.549 1.00 68.81 92 MET A C 1
ATOM 693 O O . MET A 1 92 ? -12.623 4.838 15.749 1.00 68.81 92 MET A O 1
ATOM 697 N N . ARG A 1 93 ? -11.341 3.012 15.492 1.00 67.31 93 ARG A N 1
ATOM 698 C CA . ARG A 1 93 ? -12.457 2.060 15.560 1.00 67.31 93 ARG A CA 1
ATOM 699 C C . ARG A 1 93 ? -12.676 1.447 16.939 1.00 67.31 93 ARG A C 1
ATOM 701 O O . ARG A 1 93 ? -13.705 0.799 17.104 1.00 67.31 93 ARG A O 1
ATOM 708 N N . ARG A 1 94 ? -11.772 1.654 17.910 1.00 62.66 94 ARG A N 1
ATOM 709 C CA . ARG A 1 94 ? -11.830 1.056 19.266 1.00 62.66 94 ARG A CA 1
ATOM 710 C C . ARG A 1 94 ? -12.112 -0.457 19.249 1.00 62.66 94 ARG A C 1
ATOM 712 O O . ARG A 1 94 ? -12.715 -1.001 20.172 1.00 62.66 94 ARG A O 1
ATOM 719 N N . LEU A 1 95 ? -11.715 -1.142 18.179 1.00 60.59 95 LEU A N 1
ATOM 720 C CA . LEU A 1 95 ? -11.862 -2.588 18.053 1.00 60.59 95 LEU A CA 1
ATOM 721 C C . LEU A 1 95 ? -10.651 -3.227 18.730 1.00 60.59 95 LEU A C 1
ATOM 723 O O . LEU A 1 95 ? -9.523 -2.882 18.404 1.00 60.59 95 LEU A O 1
ATOM 727 N N . ARG A 1 96 ? -10.876 -4.152 19.669 1.00 57.88 96 ARG A N 1
ATOM 728 C CA . ARG A 1 96 ? -9.807 -4.962 20.271 1.00 57.88 96 ARG A CA 1
ATOM 729 C C . ARG A 1 96 ? -9.328 -5.978 19.236 1.00 57.88 96 ARG A C 1
ATOM 731 O O . ARG A 1 96 ? -9.889 -7.069 19.129 1.00 57.88 96 ARG A O 1
ATOM 738 N N . VAL A 1 97 ? -8.353 -5.593 18.421 1.00 64.19 97 VAL A N 1
ATOM 739 C CA . VAL A 1 97 ? -7.842 -6.444 17.347 1.00 64.19 97 VAL A CA 1
ATOM 740 C C . VAL A 1 97 ? -6.825 -7.428 17.929 1.00 64.19 97 VAL A C 1
ATOM 742 O O . VAL A 1 97 ? -5.903 -7.041 18.641 1.00 64.19 97 VAL A O 1
ATOM 745 N N . HIS A 1 98 ? -6.986 -8.725 17.659 1.00 72.31 98 HIS A N 1
ATOM 746 C CA . HIS A 1 98 ? -6.037 -9.731 18.144 1.00 72.31 98 HIS A CA 1
ATOM 747 C C . HIS A 1 98 ? -4.670 -9.553 17.443 1.00 72.31 98 HIS A C 1
ATOM 749 O O . HIS A 1 98 ? -4.661 -9.392 16.219 1.00 72.31 98 HIS A O 1
ATOM 755 N N . PRO A 1 99 ? -3.516 -9.667 18.140 1.00 74.06 99 PRO A N 1
ATOM 756 C CA . PRO A 1 99 ? -2.174 -9.469 17.564 1.00 74.06 99 PRO A CA 1
ATOM 757 C C . PRO A 1 99 ? -1.906 -10.252 16.272 1.00 74.06 99 PRO A C 1
ATOM 759 O O . PRO A 1 99 ? -1.194 -9.800 15.379 1.00 74.06 99 PRO A O 1
ATOM 762 N N . ILE A 1 100 ? -2.534 -11.422 16.144 1.00 82.06 100 ILE A N 1
ATOM 763 C CA . ILE A 1 100 ? -2.423 -12.289 14.967 1.00 82.06 100 ILE A CA 1
ATOM 764 C C . ILE A 1 100 ? -2.896 -11.617 13.672 1.00 82.06 100 ILE A C 1
ATOM 766 O O . ILE A 1 100 ? -2.378 -11.920 12.603 1.00 82.06 100 ILE A O 1
ATOM 770 N N . GLN A 1 101 ? -3.839 -10.678 13.751 1.00 81.69 101 GLN A N 1
ATOM 771 C CA . GLN A 1 101 ? -4.351 -9.983 12.573 1.00 81.69 101 GLN A CA 1
ATOM 772 C C . GLN A 1 101 ? -3.287 -9.059 11.968 1.00 81.69 101 GLN A C 1
ATOM 774 O O . GLN A 1 101 ? -3.174 -8.974 10.748 1.00 81.69 101 GLN A O 1
ATOM 779 N N . TYR A 1 102 ? -2.450 -8.443 12.807 1.00 82.12 102 TYR A N 1
ATOM 780 C CA . TYR A 1 102 ? -1.303 -7.656 12.355 1.00 82.12 102 TYR A CA 1
ATOM 781 C C . TYR A 1 102 ? -0.240 -8.529 11.700 1.00 82.12 102 TYR A C 1
ATOM 783 O O . TYR A 1 102 ? 0.323 -8.139 10.679 1.00 82.12 102 TYR A O 1
ATOM 791 N N . LEU A 1 103 ? -0.003 -9.728 12.243 1.00 85.06 103 LEU A N 1
ATOM 792 C CA . LEU A 1 103 ? 0.913 -10.687 11.627 1.00 85.06 103 LEU A CA 1
ATOM 793 C C . LEU A 1 103 ? 0.409 -11.154 10.262 1.00 85.06 103 LEU A C 1
ATOM 795 O O . LEU A 1 103 ? 1.205 -11.245 9.335 1.00 85.06 103 LEU A O 1
ATOM 799 N N . LEU A 1 104 ? -0.897 -11.390 10.107 1.00 87.38 104 LEU A N 1
ATOM 800 C CA . LEU A 1 104 ? -1.477 -11.768 8.817 1.00 87.38 104 LEU A CA 1
ATOM 801 C C . LEU A 1 104 ? -1.331 -10.647 7.780 1.00 87.38 104 LEU A C 1
ATOM 803 O O . LEU A 1 104 ? -0.864 -10.907 6.671 1.00 87.38 104 LEU A O 1
ATOM 807 N N . VAL A 1 105 ? -1.633 -9.396 8.144 1.00 86.75 105 VAL A N 1
ATOM 808 C CA . VAL A 1 105 ? -1.439 -8.245 7.242 1.00 86.75 105 VAL A CA 1
ATOM 809 C C . VAL A 1 105 ? 0.041 -8.058 6.891 1.00 86.75 105 VAL A C 1
ATOM 811 O O . VAL A 1 105 ? 0.378 -7.894 5.719 1.00 86.75 105 VAL A O 1
ATOM 814 N N . GLY A 1 106 ? 0.933 -8.150 7.881 1.00 87.19 106 GLY A N 1
ATOM 815 C CA . GLY A 1 106 ? 2.380 -8.092 7.671 1.00 87.19 106 GLY A CA 1
ATOM 816 C C . GLY A 1 106 ? 2.887 -9.207 6.755 1.00 87.19 106 GLY A C 1
ATOM 817 O O . GLY A 1 106 ? 3.659 -8.949 5.837 1.00 87.19 106 GLY A O 1
ATOM 818 N N . SER A 1 107 ? 2.397 -10.434 6.939 1.00 88.69 107 SER A N 1
ATOM 819 C CA . SER A 1 107 ? 2.767 -11.571 6.093 1.00 88.69 107 SER A CA 1
ATOM 820 C C . SER A 1 107 ? 2.327 -11.376 4.643 1.00 88.69 107 SER A C 1
ATOM 822 O O . SER A 1 107 ? 3.090 -11.671 3.728 1.00 88.69 107 SER A O 1
ATOM 824 N N . ALA A 1 108 ? 1.146 -10.798 4.417 1.00 90.12 108 ALA A N 1
ATOM 825 C CA . ALA A 1 108 ? 0.668 -10.494 3.077 1.00 90.12 108 ALA A CA 1
ATOM 826 C C . ALA A 1 108 ? 1.524 -9.413 2.390 1.00 90.12 108 ALA A C 1
ATOM 828 O O . ALA A 1 108 ? 1.819 -9.538 1.202 1.00 90.12 108 ALA A O 1
ATOM 829 N N . LEU A 1 109 ? 2.005 -8.406 3.134 1.00 88.25 109 LEU A N 1
ATOM 830 C CA . LEU A 1 109 ? 2.989 -7.438 2.626 1.00 88.25 109 LEU A CA 1
ATOM 831 C C . LEU A 1 109 ? 4.301 -8.121 2.226 1.00 88.25 109 LEU A C 1
ATOM 833 O O . LEU A 1 109 ? 4.838 -7.845 1.155 1.00 88.25 109 LEU A O 1
ATOM 837 N N . THR A 1 110 ? 4.813 -9.032 3.056 1.00 89.88 110 THR A N 1
ATOM 838 C CA . THR A 1 110 ? 6.020 -9.804 2.727 1.00 89.88 110 THR A CA 1
ATOM 839 C C . THR A 1 110 ? 5.814 -10.644 1.466 1.00 89.88 110 THR A C 1
ATOM 841 O O . THR A 1 110 ? 6.652 -10.609 0.567 1.00 89.88 110 THR A O 1
ATOM 844 N N . VAL A 1 111 ? 4.683 -11.347 1.360 1.00 91.88 111 VAL A N 1
ATOM 845 C CA . VAL A 1 111 ? 4.331 -12.145 0.174 1.00 91.88 111 VAL A CA 1
ATOM 846 C C . VAL A 1 111 ? 4.209 -11.267 -1.069 1.00 91.88 111 VAL A C 1
ATOM 848 O O . VAL A 1 111 ? 4.664 -11.679 -2.129 1.00 91.88 111 VAL A O 1
ATOM 851 N N . PHE A 1 112 ? 3.675 -10.049 -0.960 1.00 90.50 112 PHE A N 1
ATOM 852 C CA . PHE A 1 112 ? 3.643 -9.104 -2.077 1.00 90.50 112 PHE A CA 1
ATOM 853 C C . PHE A 1 112 ? 5.047 -8.803 -2.624 1.00 90.50 112 PHE A C 1
ATOM 855 O O . PHE A 1 112 ? 5.250 -8.909 -3.831 1.00 90.50 112 PHE A O 1
ATOM 862 N N . PHE A 1 113 ? 6.026 -8.487 -1.767 1.00 87.00 113 PHE A N 1
ATOM 863 C CA . PHE A 1 113 ? 7.400 -8.233 -2.227 1.00 87.00 113 PHE A CA 1
ATOM 864 C C . PHE A 1 113 ? 8.057 -9.487 -2.819 1.00 87.00 113 PHE A C 1
ATOM 866 O O . PHE A 1 113 ? 8.754 -9.384 -3.826 1.00 87.00 113 PHE A O 1
ATOM 873 N N . LEU A 1 114 ? 7.803 -10.669 -2.244 1.00 89.94 114 LEU A N 1
ATOM 874 C CA . LEU A 1 114 ? 8.293 -11.938 -2.796 1.00 89.94 114 LEU A CA 1
ATOM 875 C C . LEU A 1 114 ? 7.692 -12.235 -4.176 1.00 89.94 114 LEU A C 1
ATOM 877 O O . LEU A 1 114 ? 8.423 -12.613 -5.091 1.00 89.94 114 LEU A O 1
ATOM 881 N N . LEU A 1 115 ? 6.381 -12.030 -4.340 1.00 90.19 115 LEU A N 1
ATOM 882 C CA . LEU A 1 115 ? 5.700 -12.166 -5.627 1.00 90.19 115 LEU A CA 1
ATOM 883 C C . LEU A 1 115 ? 6.247 -11.165 -6.639 1.00 90.19 115 LEU A C 1
ATOM 885 O O . LEU A 1 115 ? 6.531 -11.557 -7.762 1.00 90.19 115 LEU A O 1
ATOM 889 N N . LEU A 1 116 ? 6.433 -9.901 -6.253 1.00 87.06 116 LEU A N 1
ATOM 890 C CA . LEU A 1 116 ? 6.968 -8.877 -7.146 1.00 87.06 116 LEU A CA 1
ATOM 891 C C . LEU A 1 116 ? 8.348 -9.284 -7.677 1.00 87.06 116 LEU A C 1
ATOM 893 O O . LEU A 1 116 ? 8.522 -9.365 -8.887 1.00 87.06 116 LEU A O 1
ATOM 897 N N . VAL A 1 117 ? 9.290 -9.618 -6.789 1.00 85.94 117 VAL A N 1
ATOM 898 C CA . VAL A 1 117 ? 10.650 -10.029 -7.179 1.00 85.94 117 VAL A CA 1
ATOM 899 C C . VAL A 1 117 ? 10.612 -11.272 -8.074 1.00 85.94 117 VAL A C 1
ATOM 901 O O . VAL A 1 117 ? 11.207 -11.269 -9.149 1.00 85.94 117 VAL A O 1
ATOM 904 N N . SER A 1 118 ? 9.847 -12.298 -7.691 1.00 88.81 118 SER A N 1
ATOM 905 C CA . SER A 1 118 ? 9.749 -13.545 -8.460 1.00 88.81 118 SER A CA 1
ATOM 906 C C . SER A 1 118 ? 9.090 -13.359 -9.834 1.00 88.81 118 SER A C 1
ATOM 908 O O . SER A 1 118 ? 9.539 -13.941 -10.823 1.00 88.81 118 SER A O 1
ATOM 910 N N . LEU A 1 119 ? 8.040 -12.539 -9.938 1.00 86.62 119 LEU A N 1
ATOM 911 C CA . LEU A 1 119 ? 7.346 -12.312 -11.207 1.00 86.62 119 LEU A CA 1
ATOM 912 C C . LEU A 1 119 ? 8.167 -11.422 -12.139 1.00 86.62 119 LEU A C 1
ATOM 914 O O . LEU A 1 119 ? 8.137 -11.652 -13.344 1.00 86.62 119 LEU A O 1
ATOM 918 N N . THR A 1 120 ? 8.933 -10.458 -11.615 1.00 85.44 120 THR A N 1
ATOM 919 C CA . THR A 1 120 ? 9.795 -9.593 -12.446 1.00 85.44 120 THR A CA 1
ATOM 920 C C . THR A 1 120 ? 10.905 -10.352 -13.174 1.00 85.44 120 THR A C 1
ATOM 922 O O . THR A 1 120 ? 11.445 -9.844 -14.152 1.00 85.44 120 THR A O 1
ATOM 925 N N . GLU A 1 121 ? 11.231 -11.5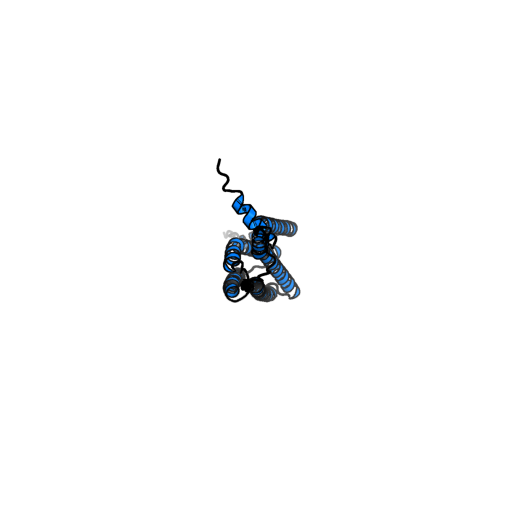70 -12.731 1.00 85.31 121 GLU A N 1
ATOM 926 C CA . GLU A 1 121 ? 12.153 -12.468 -13.440 1.00 85.31 121 GLU A CA 1
ATOM 927 C C . GLU A 1 121 ? 11.505 -13.117 -14.671 1.00 85.31 121 GLU A C 1
ATOM 929 O O . GLU A 1 121 ? 12.194 -13.473 -15.623 1.00 85.31 121 GLU A O 1
ATOM 934 N N . HIS A 1 122 ? 10.179 -13.270 -14.663 1.00 84.50 122 HIS A N 1
ATOM 935 C CA . HIS A 1 122 ? 9.436 -14.007 -15.685 1.00 84.50 122 HIS A CA 1
ATOM 936 C C . HIS A 1 122 ? 8.680 -13.090 -16.657 1.00 84.50 122 HIS A C 1
ATOM 938 O O . HIS A 1 122 ? 8.465 -13.456 -17.811 1.00 84.50 122 HIS A O 1
ATOM 944 N N . VAL A 1 123 ? 8.248 -11.912 -16.202 1.00 85.69 123 VAL A N 1
ATOM 945 C CA . VAL A 1 123 ? 7.423 -10.959 -16.960 1.00 85.69 123 VAL A CA 1
ATOM 946 C C . VAL A 1 123 ? 7.878 -9.518 -16.732 1.00 85.69 123 VAL A C 1
ATOM 948 O O . VAL A 1 123 ? 8.565 -9.208 -15.762 1.00 85.69 123 VAL A O 1
ATOM 951 N N . ALA A 1 124 ? 7.466 -8.620 -17.635 1.00 84.69 124 ALA A N 1
ATOM 952 C CA . ALA A 1 124 ? 7.734 -7.189 -17.525 1.00 84.69 124 ALA A CA 1
ATOM 953 C C . ALA A 1 124 ? 7.258 -6.624 -16.175 1.00 84.69 124 ALA A C 1
ATOM 955 O O . ALA A 1 124 ? 6.203 -7.010 -15.661 1.00 84.69 124 ALA A O 1
ATOM 956 N N . PHE A 1 125 ? 8.025 -5.675 -15.634 1.00 81.75 125 PHE A N 1
ATOM 957 C CA . PHE A 1 125 ? 7.823 -5.120 -14.297 1.00 81.75 125 PHE A CA 1
ATOM 958 C C . PHE A 1 125 ? 6.406 -4.569 -14.072 1.00 81.75 125 PHE A C 1
ATOM 960 O O . PHE A 1 125 ? 5.804 -4.863 -13.042 1.00 81.75 125 PHE A O 1
ATOM 967 N N . ASP A 1 126 ? 5.831 -3.855 -15.044 1.00 85.12 126 ASP A N 1
ATOM 968 C CA . ASP A 1 126 ? 4.479 -3.291 -14.919 1.00 85.12 126 ASP A CA 1
ATOM 969 C C . ASP A 1 126 ? 3.408 -4.374 -14.739 1.00 85.12 126 ASP A C 1
ATOM 971 O O . ASP A 1 126 ? 2.516 -4.259 -13.896 1.00 85.12 126 ASP A O 1
ATOM 975 N N . VAL A 1 127 ? 3.518 -5.466 -15.501 1.00 87.25 127 VAL A N 1
ATOM 976 C CA . VAL A 1 127 ? 2.577 -6.591 -15.431 1.00 87.25 127 VAL A CA 1
ATOM 977 C C . VAL A 1 127 ? 2.785 -7.373 -14.138 1.00 87.25 127 VAL A C 1
ATOM 979 O O . VAL A 1 127 ? 1.811 -7.687 -13.452 1.00 87.25 127 VAL A O 1
ATOM 982 N N . ALA A 1 128 ? 4.042 -7.640 -13.768 1.00 88.19 128 ALA A N 1
ATOM 983 C CA . ALA A 1 128 ? 4.391 -8.281 -12.502 1.00 88.19 128 ALA A CA 1
ATOM 984 C C . ALA A 1 128 ? 3.807 -7.507 -11.312 1.00 88.19 128 ALA A C 1
ATOM 986 O O . ALA A 1 128 ? 3.170 -8.090 -10.430 1.00 88.19 128 ALA A O 1
ATOM 987 N N . TYR A 1 129 ? 3.971 -6.184 -11.329 1.00 88.00 129 TYR A N 1
ATOM 988 C CA . TYR A 1 129 ? 3.472 -5.285 -10.304 1.00 88.00 129 TYR A CA 1
ATOM 989 C C . TYR A 1 129 ? 1.945 -5.295 -10.221 1.00 88.00 129 TYR A C 1
ATOM 991 O O . TYR A 1 129 ? 1.393 -5.449 -9.128 1.00 88.00 129 TYR A O 1
ATOM 999 N N . LEU A 1 130 ? 1.246 -5.161 -11.352 1.00 91.75 130 LEU A N 1
ATOM 1000 C CA . LEU A 1 130 ? -0.219 -5.168 -11.378 1.00 91.75 130 LEU A CA 1
ATOM 1001 C C . LEU A 1 130 ? -0.791 -6.489 -10.864 1.00 91.75 130 LEU A C 1
ATOM 1003 O O . LEU A 1 130 ? -1.717 -6.477 -10.057 1.00 91.75 130 LEU A O 1
ATOM 1007 N N . VAL A 1 131 ? -0.221 -7.623 -11.273 1.00 93.19 131 VAL A N 1
ATOM 1008 C CA . VAL A 1 131 ? -0.682 -8.943 -10.821 1.00 93.19 131 VAL A CA 1
ATOM 1009 C C . VAL A 1 131 ? -0.415 -9.135 -9.327 1.00 93.19 131 VAL A C 1
ATOM 1011 O O . VAL A 1 131 ? -1.325 -9.527 -8.593 1.00 93.19 131 VAL A O 1
ATOM 1014 N N . ALA A 1 132 ? 0.794 -8.818 -8.851 1.00 91.00 132 ALA A N 1
ATOM 1015 C CA . ALA A 1 132 ? 1.157 -8.974 -7.442 1.00 91.00 132 ALA A CA 1
ATOM 1016 C C . ALA A 1 132 ? 0.338 -8.050 -6.526 1.00 91.00 132 ALA A C 1
ATOM 1018 O O . ALA A 1 132 ? -0.199 -8.496 -5.506 1.00 91.00 132 ALA A O 1
ATOM 1019 N N . SER A 1 133 ? 0.204 -6.771 -6.893 1.00 91.44 133 SER A N 1
ATOM 1020 C CA . SER A 1 133 ? -0.576 -5.797 -6.122 1.00 91.44 133 SER A CA 1
ATOM 1021 C C . SER A 1 133 ? -2.063 -6.140 -6.131 1.00 91.44 133 SER A C 1
ATOM 1023 O O . SER A 1 133 ? -2.660 -6.173 -5.060 1.00 91.44 133 SER A O 1
ATOM 1025 N N . ALA A 1 134 ? -2.654 -6.495 -7.279 1.00 93.19 134 ALA A N 1
ATOM 1026 C CA . ALA A 1 134 ? -4.065 -6.875 -7.357 1.00 93.19 134 ALA A CA 1
ATOM 1027 C C . ALA A 1 134 ? -4.373 -8.134 -6.535 1.00 93.19 134 ALA A C 1
ATOM 1029 O O . ALA A 1 134 ? -5.330 -8.135 -5.758 1.00 93.19 134 ALA A O 1
ATOM 1030 N N . ALA A 1 135 ? -3.546 -9.180 -6.645 1.00 94.06 135 ALA A N 1
ATOM 1031 C CA . ALA A 1 135 ? -3.710 -10.398 -5.853 1.00 94.06 135 ALA A CA 1
ATOM 1032 C C . ALA A 1 135 ? -3.670 -10.092 -4.347 1.00 94.06 135 ALA A C 1
ATOM 1034 O O . ALA A 1 135 ? -4.526 -10.554 -3.586 1.00 94.06 135 ALA A O 1
ATOM 1035 N N . CYS A 1 136 ? -2.720 -9.255 -3.923 1.00 91.94 136 CYS A N 1
ATOM 1036 C CA . CYS A 1 136 ? -2.574 -8.897 -2.521 1.00 91.94 136 CYS A CA 1
ATOM 1037 C C . CYS A 1 136 ? -3.695 -7.955 -2.037 1.00 91.94 136 CYS A C 1
ATOM 1039 O O . CYS A 1 136 ? -4.248 -8.163 -0.959 1.00 91.94 136 CYS A O 1
ATOM 1041 N N . THR A 1 137 ? -4.123 -6.973 -2.840 1.00 91.69 137 THR A N 1
ATOM 1042 C CA . THR A 1 137 ? -5.277 -6.111 -2.525 1.00 91.69 137 THR A CA 1
ATOM 1043 C C . THR A 1 137 ? -6.552 -6.921 -2.376 1.00 91.69 137 THR A C 1
ATOM 1045 O O . THR A 1 137 ? -7.294 -6.676 -1.431 1.00 91.69 137 THR A O 1
ATOM 1048 N N . VAL A 1 138 ? -6.813 -7.886 -3.261 1.00 92.31 138 VAL A N 1
ATOM 1049 C CA . VAL A 1 138 ? -8.000 -8.748 -3.166 1.00 92.31 138 VAL A CA 1
ATOM 1050 C C . VAL A 1 138 ? -7.956 -9.579 -1.886 1.00 92.31 138 VAL A C 1
ATOM 1052 O O . VAL A 1 138 ? -8.954 -9.623 -1.166 1.00 92.31 138 VAL A O 1
ATOM 1055 N N . LEU A 1 139 ? -6.803 -10.169 -1.556 1.00 91.75 139 LEU A N 1
ATOM 1056 C CA . LEU A 1 139 ? -6.621 -10.931 -0.320 1.00 91.75 139 LEU A CA 1
ATOM 1057 C C . LEU A 1 139 ? -6.879 -10.067 0.927 1.00 91.75 139 LEU A C 1
ATOM 1059 O O . LEU A 1 139 ? -7.647 -10.463 1.807 1.00 91.75 139 LEU A O 1
ATOM 1063 N N . LEU A 1 140 ? -6.292 -8.866 0.986 1.00 88.31 140 LEU A N 1
ATOM 1064 C CA . LEU A 1 140 ? -6.492 -7.926 2.093 1.00 88.31 140 LEU A CA 1
ATOM 1065 C C . LEU A 1 140 ? -7.928 -7.398 2.148 1.00 88.31 140 LEU A C 1
ATOM 1067 O O . LEU A 1 140 ? -8.489 -7.299 3.233 1.00 88.31 140 LEU A O 1
ATOM 1071 N N . ALA A 1 141 ? -8.539 -7.062 1.012 1.00 87.62 141 ALA A N 1
ATOM 1072 C CA . ALA A 1 141 ? -9.907 -6.554 0.950 1.00 87.62 141 ALA A CA 1
ATOM 1073 C C . ALA A 1 141 ? -10.916 -7.617 1.397 1.00 87.62 141 ALA A C 1
ATOM 1075 O O . ALA A 1 141 ? -11.808 -7.318 2.195 1.00 87.62 141 ALA A O 1
ATOM 1076 N N . PHE A 1 142 ? -10.733 -8.863 0.948 1.00 88.94 142 PHE A N 1
ATOM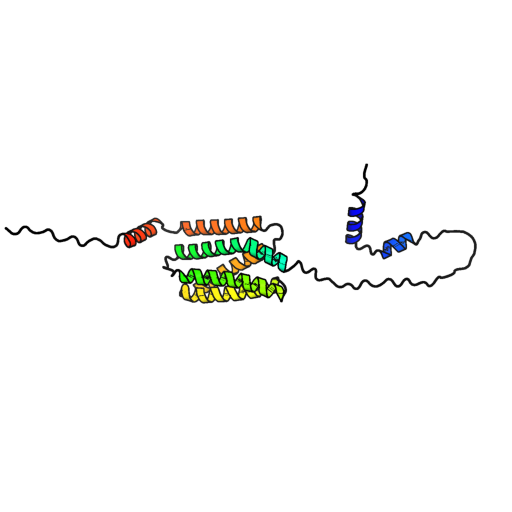 1077 C CA . PHE A 1 142 ? -11.512 -10.008 1.404 1.00 88.94 142 PHE A CA 1
ATOM 1078 C C . PHE A 1 142 ? -11.369 -10.174 2.917 1.00 88.94 142 PHE A C 1
ATOM 1080 O O . PHE A 1 142 ? -12.363 -10.117 3.636 1.00 88.94 142 PHE A O 1
ATOM 1087 N N . TYR A 1 143 ? -10.142 -10.248 3.435 1.00 86.69 143 TYR A N 1
ATOM 1088 C CA . TYR A 1 143 ? -9.911 -10.324 4.878 1.00 86.69 143 TYR A CA 1
ATOM 1089 C C . TYR A 1 143 ? -10.546 -9.142 5.641 1.00 86.69 143 TYR A C 1
ATOM 1091 O O . TYR A 1 143 ? -11.238 -9.328 6.645 1.00 86.69 143 TYR A O 1
ATOM 1099 N N . GLY A 1 144 ? -10.406 -7.926 5.112 1.00 81.12 144 GLY A N 1
ATOM 1100 C CA . GLY A 1 144 ? -10.977 -6.702 5.663 1.00 81.12 144 GLY A CA 1
ATOM 1101 C C . GLY A 1 144 ? -12.505 -6.706 5.711 1.00 81.12 144 GLY A C 1
ATOM 1102 O O . GLY A 1 144 ? -13.072 -6.205 6.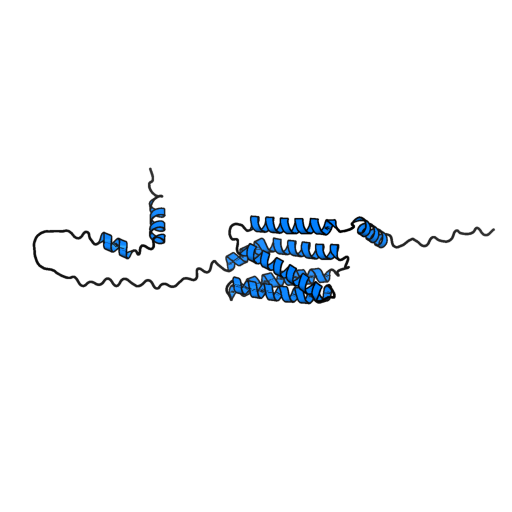681 1.00 81.12 144 GLY A O 1
ATOM 1103 N N . THR A 1 145 ? -13.199 -7.306 4.733 1.00 84.25 145 THR A N 1
ATOM 1104 C CA . THR A 1 145 ? -14.669 -7.445 4.798 1.00 84.25 145 THR A CA 1
ATOM 1105 C C . THR A 1 145 ? -15.131 -8.267 6.003 1.00 84.25 145 THR A C 1
ATOM 1107 O O . THR A 1 145 ? -16.128 -7.892 6.628 1.00 84.25 145 THR A O 1
ATOM 1110 N N . TYR A 1 146 ? -14.394 -9.322 6.374 1.00 81.56 146 TYR A N 1
ATOM 1111 C CA . TYR A 1 146 ? -14.697 -10.135 7.558 1.00 81.56 146 TYR A CA 1
ATOM 1112 C C . TYR A 1 146 ? -14.362 -9.403 8.855 1.00 81.56 146 TYR A C 1
ATOM 1114 O O . TYR A 1 146 ? -15.187 -9.375 9.768 1.00 81.56 146 TYR A O 1
ATOM 1122 N N . VAL A 1 147 ? -13.189 -8.767 8.932 1.00 78.69 147 VAL A N 1
ATOM 1123 C CA . VAL A 1 147 ? -12.756 -8.058 10.148 1.00 78.69 147 VAL A CA 1
ATOM 1124 C C . VAL A 1 147 ? -13.642 -6.845 10.443 1.00 78.69 147 VAL A C 1
ATOM 1126 O O . VAL A 1 147 ? -14.001 -6.611 11.594 1.00 78.69 147 VAL A O 1
ATOM 1129 N N . LEU A 1 148 ? -14.043 -6.084 9.418 1.00 73.81 148 LEU A N 1
ATOM 1130 C CA . LEU A 1 148 ? -14.867 -4.879 9.586 1.00 73.81 148 LEU A CA 1
ATOM 1131 C C . LEU A 1 148 ? -16.381 -5.171 9.594 1.00 73.81 148 LEU A C 1
ATOM 1133 O O . LEU A 1 148 ? -17.169 -4.221 9.681 1.00 73.81 148 LEU A O 1
ATOM 1137 N N . GLN A 1 149 ? -16.783 -6.447 9.498 1.00 76.06 149 GLN A N 1
ATOM 1138 C CA . GLN A 1 149 ? -18.174 -6.922 9.534 1.00 76.06 149 GLN A CA 1
ATOM 1139 C C . GLN A 1 149 ? -19.118 -6.086 8.648 1.00 76.06 149 GLN A C 1
ATOM 1141 O O . GLN A 1 149 ? -20.164 -5.598 9.084 1.00 76.06 149 GLN A O 1
ATOM 1146 N N . GLY A 1 150 ? -18.732 -5.850 7.390 1.00 76.94 150 GLY A N 1
ATOM 1147 C CA . GLY A 1 150 ? -19.574 -5.094 6.463 1.00 76.94 150 GLY A CA 1
ATOM 1148 C C . GLY A 1 150 ? -18.959 -4.874 5.086 1.00 76.94 150 GLY A C 1
ATOM 1149 O O . GLY A 1 150 ? -17.864 -4.326 4.966 1.00 76.94 150 GLY A O 1
ATOM 1150 N N . LEU A 1 151 ? -19.719 -5.216 4.040 1.00 76.00 151 LEU A N 1
ATOM 1151 C CA . LEU A 1 151 ? -19.297 -5.118 2.636 1.00 76.00 151 LEU A CA 1
ATOM 1152 C C . LEU A 1 151 ? -18.864 -3.699 2.241 1.00 76.00 151 LEU A C 1
ATOM 1154 O O . LEU A 1 151 ? -17.766 -3.521 1.727 1.00 76.00 151 LEU A O 1
ATOM 1158 N N . GLY A 1 152 ? -19.655 -2.668 2.561 1.00 80.62 152 GLY A N 1
ATOM 1159 C CA . GLY A 1 152 ? -19.292 -1.280 2.231 1.00 80.62 152 GLY A CA 1
ATOM 1160 C C . GLY A 1 152 ? -18.013 -0.796 2.926 1.00 80.62 152 GLY A C 1
ATOM 1161 O O . GLY A 1 152 ? -17.239 -0.027 2.360 1.00 80.62 152 GLY A O 1
ATOM 1162 N N . ARG A 1 153 ? -17.743 -1.291 4.140 1.00 77.44 153 ARG A N 1
ATOM 1163 C CA . ARG A 1 153 ? -16.526 -0.951 4.893 1.00 77.44 153 ARG A CA 1
ATOM 1164 C C . ARG A 1 153 ? -15.305 -1.687 4.354 1.00 77.44 153 ARG A C 1
ATOM 1166 O O . ARG A 1 153 ? -14.237 -1.088 4.281 1.00 77.44 153 ARG A O 1
ATOM 1173 N N . GLY A 1 154 ? -15.468 -2.944 3.948 1.00 79.75 154 GLY A N 1
ATOM 1174 C CA . GLY A 1 154 ? -14.401 -3.706 3.308 1.00 79.75 154 GLY A CA 1
ATOM 1175 C C . GLY A 1 154 ? -14.042 -3.182 1.917 1.00 79.75 154 GLY A C 1
ATOM 1176 O O . GLY A 1 154 ? -12.861 -3.134 1.593 1.00 79.75 154 GLY A O 1
ATOM 1177 N N . VAL A 1 155 ? -15.011 -2.675 1.143 1.00 84.06 155 VAL A N 1
ATOM 1178 C CA . VAL A 1 155 ? -14.725 -1.960 -0.118 1.00 84.06 155 VAL A CA 1
ATOM 1179 C C . VAL A 1 155 ? -13.908 -0.694 0.147 1.00 84.06 155 VAL A C 1
ATOM 1181 O O . VAL A 1 155 ? -12.904 -0.475 -0.523 1.00 84.06 155 VAL A O 1
ATOM 1184 N N . GLY A 1 156 ? -14.272 0.107 1.156 1.00 84.88 156 GLY A N 1
ATOM 1185 C CA . GLY A 1 156 ? -13.477 1.276 1.553 1.00 84.88 156 GLY A CA 1
ATOM 1186 C C . GLY A 1 156 ? -12.053 0.910 1.990 1.00 84.88 156 GLY A C 1
ATOM 1187 O O . GLY A 1 156 ? -11.097 1.573 1.598 1.00 84.88 156 GLY A O 1
ATOM 1188 N N . PHE A 1 157 ? -11.897 -0.183 2.742 1.00 83.50 157 PHE A N 1
ATOM 1189 C CA . PHE A 1 157 ? -10.585 -0.706 3.131 1.00 83.50 157 PHE A CA 1
ATOM 1190 C C . PHE A 1 157 ? -9.760 -1.153 1.916 1.00 83.50 157 PHE A C 1
ATOM 1192 O O . PHE A 1 157 ? -8.611 -0.742 1.774 1.00 83.50 157 PHE A O 1
ATOM 1199 N N . GLY A 1 158 ? -10.358 -1.925 1.005 1.00 85.50 158 GLY A N 1
ATOM 1200 C CA . GLY A 1 158 ? -9.722 -2.342 -0.244 1.00 85.50 158 GLY A CA 1
ATOM 1201 C C . GLY A 1 158 ? -9.321 -1.159 -1.125 1.00 85.50 158 GLY A C 1
ATOM 1202 O O . GLY A 1 158 ? -8.222 -1.160 -1.670 1.00 85.50 158 GLY A O 1
ATOM 1203 N N . ALA A 1 159 ? -10.151 -0.115 -1.201 1.00 88.50 159 ALA A N 1
ATOM 1204 C CA . ALA A 1 159 ? -9.828 1.117 -1.917 1.00 88.50 159 ALA A CA 1
ATOM 1205 C C . ALA A 1 159 ? -8.632 1.853 -1.290 1.00 88.50 159 ALA A C 1
ATOM 1207 O O . ALA A 1 159 ? -7.743 2.292 -2.015 1.00 88.50 159 ALA A O 1
ATOM 1208 N N . CYS A 1 160 ? -8.557 1.942 0.044 1.00 84.06 160 CYS A N 1
ATOM 1209 C CA . CYS A 1 160 ? -7.390 2.505 0.729 1.00 84.06 160 CYS A CA 1
ATOM 1210 C C . CYS A 1 160 ? -6.113 1.693 0.472 1.00 84.06 160 CYS A C 1
ATOM 1212 O O . CYS A 1 160 ? -5.076 2.284 0.185 1.00 84.06 160 CYS A O 1
ATOM 1214 N N . ILE A 1 161 ? -6.181 0.358 0.534 1.00 85.56 161 ILE A N 1
ATOM 1215 C CA . ILE A 1 161 ? -5.038 -0.518 0.226 1.00 85.56 161 ILE A CA 1
ATOM 1216 C C . ILE A 1 161 ? -4.621 -0.386 -1.245 1.00 85.56 161 ILE A C 1
ATOM 1218 O O . ILE A 1 161 ? -3.433 -0.286 -1.538 1.00 85.56 161 ILE A O 1
ATOM 1222 N N . GLY A 1 162 ? -5.582 -0.337 -2.169 1.00 88.69 162 GLY A N 1
ATOM 1223 C CA . GLY A 1 162 ? -5.320 -0.124 -3.592 1.00 88.69 162 GLY A CA 1
ATOM 1224 C C . GLY A 1 162 ? -4.667 1.231 -3.868 1.00 88.69 162 GLY A C 1
ATOM 1225 O O . GLY A 1 162 ? -3.716 1.298 -4.640 1.00 88.69 162 GLY A O 1
ATOM 1226 N N . LEU A 1 163 ? -5.108 2.297 -3.190 1.00 88.31 163 LEU A N 1
ATOM 1227 C CA . LEU A 1 163 ? -4.475 3.619 -3.264 1.00 88.31 163 LEU A CA 1
ATOM 1228 C C . LEU A 1 163 ? -3.044 3.577 -2.724 1.00 88.31 163 LEU A C 1
ATOM 1230 O O . LEU A 1 163 ? -2.146 4.149 -3.337 1.00 88.31 163 LEU A O 1
ATOM 1234 N N . LEU A 1 164 ? -2.821 2.872 -1.612 1.00 85.69 164 LEU A N 1
ATOM 1235 C CA . LEU A 1 164 ? -1.497 2.698 -1.024 1.00 85.69 164 LEU A CA 1
ATOM 1236 C C . LEU A 1 164 ? -0.552 1.999 -2.014 1.00 85.69 164 LEU A C 1
ATOM 1238 O O . LEU A 1 164 ? 0.530 2.521 -2.280 1.00 85.69 164 LEU A O 1
ATOM 1242 N N . TYR A 1 165 ? -0.970 0.881 -2.623 1.00 88.12 165 TYR A N 1
ATOM 1243 C CA . TYR A 1 165 ? -0.190 0.251 -3.691 1.00 88.12 165 TYR A CA 1
ATOM 1244 C C . TYR A 1 165 ? -0.023 1.190 -4.893 1.00 88.12 165 TYR A C 1
ATOM 1246 O O . TYR A 1 165 ? 1.099 1.398 -5.325 1.00 88.12 165 TYR A O 1
ATOM 1254 N N . GLY A 1 166 ? -1.053 1.894 -5.358 1.00 87.88 166 GLY A N 1
ATOM 1255 C CA . GLY A 1 166 ? -0.886 2.910 -6.407 1.00 87.88 166 GLY A CA 1
ATOM 1256 C C . GLY A 1 166 ? 0.203 3.949 -6.084 1.00 87.88 166 GLY A C 1
ATOM 1257 O O . GLY A 1 166 ? 1.041 4.257 -6.929 1.00 87.88 166 GLY A O 1
ATOM 1258 N N . ALA A 1 167 ? 0.265 4.429 -4.839 1.00 83.25 167 ALA A N 1
ATOM 1259 C CA . ALA A 1 167 ? 1.333 5.319 -4.383 1.00 83.25 167 ALA A CA 1
ATOM 1260 C C . ALA A 1 167 ? 2.715 4.638 -4.387 1.00 83.25 167 ALA A C 1
ATOM 1262 O O . ALA A 1 167 ? 3.712 5.278 -4.723 1.00 83.25 167 ALA A O 1
ATOM 1263 N N . LEU A 1 168 ? 2.781 3.342 -4.064 1.00 83.62 168 LEU A N 1
ATOM 1264 C CA . LEU A 1 168 ? 3.995 2.539 -4.204 1.00 83.62 168 LEU A CA 1
ATOM 1265 C C . LEU A 1 168 ? 4.435 2.437 -5.672 1.00 83.62 168 LEU A C 1
ATOM 1267 O O . LEU A 1 168 ? 5.609 2.643 -5.952 1.00 83.62 168 LEU A O 1
ATOM 1271 N N . TYR A 1 169 ? 3.524 2.194 -6.616 1.00 84.19 169 TYR A N 1
ATOM 1272 C CA . TYR A 1 169 ? 3.858 2.179 -8.047 1.00 84.19 169 TYR A CA 1
ATOM 1273 C C . TYR A 1 169 ? 4.504 3.498 -8.492 1.00 84.19 169 TYR A C 1
ATOM 1275 O O . TYR A 1 169 ? 5.562 3.499 -9.119 1.00 84.19 169 TYR A O 1
ATOM 1283 N N . LEU A 1 170 ? 3.929 4.632 -8.078 1.00 81.12 170 LEU A N 1
ATOM 1284 C CA . LEU A 1 170 ? 4.493 5.954 -8.366 1.00 81.12 170 LEU A CA 1
ATOM 1285 C C . LEU A 1 170 ? 5.884 6.148 -7.742 1.00 81.12 170 LEU A C 1
ATOM 1287 O O . LEU A 1 170 ? 6.756 6.747 -8.370 1.00 81.12 170 LEU A O 1
ATOM 1291 N N . LEU A 1 171 ? 6.111 5.631 -6.530 1.00 79.12 171 LEU A N 1
ATOM 1292 C CA . LEU A 1 171 ? 7.432 5.631 -5.891 1.00 79.12 171 LEU A CA 1
ATOM 1293 C C . LEU A 1 171 ? 8.462 4.836 -6.703 1.00 79.12 171 LEU A C 1
ATOM 1295 O O . LEU A 1 171 ? 9.610 5.265 -6.798 1.00 79.12 171 LEU A O 1
ATOM 1299 N N . LEU A 1 172 ? 8.060 3.701 -7.283 1.00 75.88 172 LEU A N 1
ATOM 1300 C CA . LEU A 1 172 ? 8.946 2.833 -8.062 1.00 75.88 172 LEU A CA 1
ATOM 1301 C C . LEU A 1 172 ? 9.267 3.437 -9.442 1.00 75.88 172 LEU A C 1
ATOM 1303 O O . LEU A 1 172 ? 10.391 3.279 -9.914 1.00 75.88 172 LEU A O 1
ATOM 1307 N N . GLN A 1 173 ? 8.336 4.187 -10.044 1.00 71.94 173 GLN A N 1
ATOM 1308 C CA . GLN A 1 173 ? 8.537 4.855 -11.339 1.00 71.94 173 GLN A CA 1
ATOM 1309 C C . GLN A 1 173 ? 9.474 6.076 -11.258 1.00 71.94 173 GLN A C 1
ATOM 1311 O O . GLN A 1 173 ? 10.108 6.456 -12.242 1.00 71.94 173 GLN A O 1
ATOM 1316 N N . MET A 1 174 ? 9.566 6.721 -10.092 1.00 67.56 174 MET A N 1
ATOM 1317 C CA . MET A 1 174 ? 10.303 7.977 -9.912 1.00 67.56 174 MET A CA 1
ATOM 1318 C C . MET A 1 174 ? 11.789 7.735 -9.609 1.00 67.56 174 MET A C 1
ATOM 1320 O O . MET A 1 174 ? 12.252 7.914 -8.481 1.00 67.56 174 MET A O 1
ATOM 1324 N N . GLU A 1 175 ? 12.551 7.388 -10.648 1.00 63.81 175 GLU A N 1
ATOM 1325 C CA . GLU A 1 175 ? 13.992 7.087 -10.605 1.00 63.81 175 GLU A CA 1
ATOM 1326 C C . GLU A 1 175 ? 14.861 8.161 -9.914 1.00 63.81 175 GLU A C 1
ATOM 1328 O O . GLU A 1 175 ? 15.784 7.820 -9.177 1.00 63.81 175 GLU A O 1
ATOM 1333 N N . GLN A 1 176 ? 14.556 9.452 -10.086 1.00 64.44 176 GLN A N 1
ATOM 1334 C CA . GLN A 1 176 ? 15.358 10.562 -9.539 1.00 64.44 176 GLN A CA 1
ATOM 1335 C C . GLN A 1 176 ? 14.621 11.431 -8.503 1.00 64.44 176 GLN A C 1
ATOM 1337 O O . GLN A 1 176 ? 15.128 12.474 -8.095 1.00 64.44 176 GLN A O 1
ATOM 1342 N N . SER A 1 177 ? 13.426 11.043 -8.042 1.00 64.56 177 SER A N 1
ATOM 1343 C CA . SER A 1 177 ? 12.619 11.874 -7.120 1.00 64.56 177 SER A CA 1
ATOM 1344 C C . SER A 1 177 ? 11.898 11.096 -6.012 1.00 64.56 177 SER A C 1
ATOM 1346 O O . SER A 1 177 ? 11.013 11.640 -5.351 1.00 64.56 177 SER A O 1
ATOM 1348 N N . ALA A 1 178 ? 12.310 9.854 -5.739 1.00 71.38 178 ALA A N 1
ATOM 1349 C CA . ALA A 1 178 ? 11.701 8.997 -4.717 1.00 71.38 178 ALA A CA 1
ATOM 1350 C C . ALA A 1 178 ? 11.625 9.641 -3.315 1.00 71.38 178 ALA A C 1
ATOM 1352 O O . ALA A 1 178 ? 10.613 9.508 -2.632 1.00 71.38 178 ALA A O 1
ATOM 1353 N N . LEU A 1 179 ? 12.651 10.393 -2.889 1.00 75.75 179 LEU A N 1
ATOM 1354 C CA . LEU A 1 179 ? 12.645 11.090 -1.590 1.00 75.75 179 LEU A CA 1
ATOM 1355 C C . LEU A 1 179 ? 11.597 12.210 -1.520 1.00 75.75 179 LEU A C 1
ATOM 1357 O O . LEU A 1 179 ? 10.957 12.399 -0.484 1.00 75.75 179 LEU A O 1
ATOM 1361 N N . VAL A 1 180 ? 11.396 12.941 -2.618 1.00 81.19 180 VAL A N 1
ATOM 1362 C CA . VAL A 1 180 ? 10.381 14.002 -2.693 1.00 81.19 180 VAL A CA 1
ATOM 1363 C C . VAL A 1 180 ? 8.994 13.374 -2.676 1.00 81.19 180 VAL A C 1
ATOM 1365 O O . VAL A 1 180 ? 8.155 13.757 -1.867 1.00 81.19 180 VAL A O 1
ATOM 1368 N N . LEU A 1 181 ? 8.770 12.347 -3.498 1.00 82.19 181 LEU A N 1
ATOM 1369 C CA . LEU A 1 181 ? 7.482 11.661 -3.548 1.00 82.19 181 LEU A CA 1
ATOM 1370 C C . LEU A 1 181 ? 7.136 11.000 -2.203 1.00 82.19 181 LEU A C 1
ATOM 1372 O O . LEU A 1 181 ? 6.018 11.135 -1.713 1.00 82.19 181 LEU A O 1
ATOM 1376 N N . GLY A 1 182 ? 8.114 10.340 -1.574 1.00 78.94 182 GLY A N 1
ATOM 1377 C CA . GLY A 1 182 ? 7.956 9.693 -0.273 1.00 78.94 182 GLY A CA 1
ATOM 1378 C C . GLY A 1 182 ? 7.690 10.687 0.856 1.00 78.94 182 GLY A C 1
ATOM 1379 O O . GLY A 1 182 ? 6.805 10.449 1.674 1.00 78.94 182 GLY A O 1
ATOM 1380 N N . SER A 1 183 ? 8.393 11.823 0.891 1.00 84.19 183 SER A N 1
ATOM 1381 C CA . SER A 1 183 ? 8.159 12.862 1.906 1.00 84.19 183 SER A CA 1
ATOM 1382 C C . SER A 1 183 ? 6.809 13.560 1.734 1.00 84.19 183 SER A C 1
ATOM 1384 O O . SER A 1 183 ? 6.116 13.771 2.728 1.00 84.19 183 SER A O 1
ATOM 1386 N N . VAL A 1 184 ? 6.380 13.839 0.498 1.00 87.62 184 VAL A N 1
ATOM 1387 C CA . VAL A 1 184 ? 5.035 14.367 0.207 1.00 87.62 184 VAL A CA 1
ATOM 1388 C C . VAL A 1 184 ? 3.952 13.359 0.599 1.00 87.62 184 VAL A C 1
ATOM 1390 O O . VAL A 1 184 ? 2.968 13.744 1.230 1.00 87.62 184 VAL A O 1
ATOM 1393 N N . LEU A 1 185 ? 4.140 12.070 0.294 1.00 84.88 185 LEU A N 1
ATOM 1394 C CA . LEU A 1 185 ? 3.213 11.003 0.686 1.00 84.88 185 LEU A CA 1
ATOM 1395 C C . LEU A 1 185 ? 3.101 10.895 2.211 1.00 84.88 185 LEU A C 1
ATOM 1397 O O . LEU A 1 185 ? 1.995 10.906 2.751 1.00 84.88 185 LEU A O 1
ATOM 1401 N N . LEU A 1 186 ? 4.236 10.831 2.912 1.00 84.06 186 LEU A N 1
ATOM 1402 C CA . LEU A 1 186 ? 4.271 10.798 4.374 1.00 84.06 186 LEU A CA 1
ATOM 1403 C C . LEU A 1 186 ? 3.617 12.037 4.983 1.00 84.06 186 LEU A C 1
ATOM 1405 O O . LEU A 1 186 ? 2.841 11.909 5.927 1.00 84.06 186 LEU A O 1
ATOM 1409 N N . PHE A 1 187 ? 3.895 13.222 4.438 1.00 88.94 187 PHE A N 1
ATOM 1410 C CA . PHE A 1 187 ? 3.280 14.467 4.885 1.00 88.94 187 PHE A CA 1
ATOM 1411 C C . PHE A 1 187 ? 1.761 14.443 4.690 1.00 88.94 187 PHE A C 1
ATOM 1413 O O . PHE A 1 187 ? 1.027 14.791 5.610 1.00 88.94 187 PHE A O 1
ATOM 1420 N N . ALA A 1 188 ? 1.276 13.988 3.532 1.00 87.94 188 ALA A N 1
ATOM 1421 C CA . ALA A 1 188 ? -0.153 13.873 3.255 1.00 87.94 188 ALA A CA 1
ATOM 1422 C C . ALA A 1 188 ? -0.842 12.879 4.203 1.00 87.94 188 ALA A C 1
ATOM 1424 O O . ALA A 1 188 ? -1.909 13.182 4.743 1.00 87.94 188 ALA A O 1
ATOM 1425 N N . VAL A 1 189 ? -0.222 11.721 4.458 1.00 83.62 189 VAL A N 1
ATOM 1426 C CA . VAL A 1 189 ? -0.742 10.737 5.419 1.00 83.62 189 VAL A CA 1
ATOM 1427 C C . VAL A 1 189 ? -0.750 11.312 6.829 1.00 83.62 189 VAL A C 1
ATOM 1429 O O . VAL A 1 189 ? -1.770 11.214 7.507 1.00 83.62 189 VAL A O 1
ATOM 1432 N N . LEU A 1 190 ? 0.333 11.961 7.261 1.00 85.44 190 LEU A N 1
ATOM 1433 C CA . LEU A 1 190 ? 0.401 12.611 8.568 1.00 85.44 190 LEU A CA 1
ATOM 1434 C C . LEU A 1 190 ? -0.663 13.708 8.705 1.00 85.44 190 LEU A C 1
ATOM 1436 O O . LEU A 1 190 ? -1.364 13.757 9.713 1.00 85.44 190 LEU A O 1
ATOM 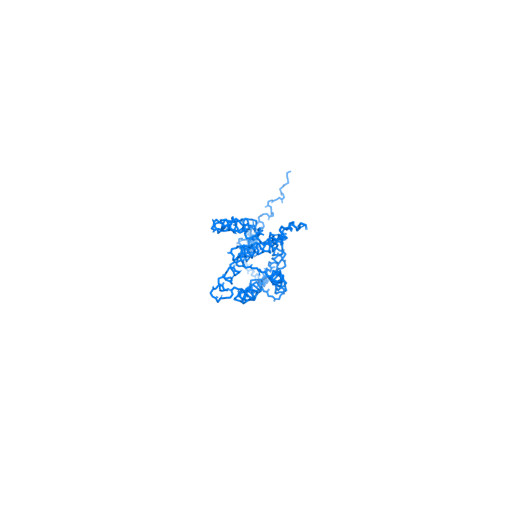1440 N N . ALA A 1 191 ? -0.843 14.549 7.688 1.00 87.94 191 ALA A N 1
ATOM 1441 C CA . ALA A 1 191 ? -1.881 15.575 7.670 1.00 87.94 191 ALA A CA 1
ATOM 1442 C C . ALA A 1 191 ? -3.287 14.958 7.764 1.00 87.94 191 ALA A C 1
ATOM 1444 O O . ALA A 1 191 ? -4.121 15.434 8.536 1.00 87.94 191 ALA A O 1
ATOM 1445 N N . GLY A 1 192 ? -3.536 13.861 7.041 1.00 86.00 192 GLY A N 1
ATOM 1446 C CA . GLY A 1 192 ? -4.775 13.089 7.137 1.00 86.00 192 GLY A CA 1
ATOM 1447 C C . GLY A 1 192 ? -4.994 12.511 8.538 1.00 86.00 192 GLY A C 1
ATOM 1448 O O . GLY A 1 192 ? -6.067 12.688 9.116 1.00 86.00 192 GLY A O 1
ATOM 1449 N N . VAL A 1 193 ? -3.962 11.899 9.124 1.00 82.12 193 VAL A N 1
ATOM 1450 C CA . VAL A 1 193 ? -3.962 11.401 10.509 1.00 82.12 193 VAL A CA 1
ATOM 1451 C C . VAL A 1 193 ? -4.321 12.525 11.475 1.00 82.12 193 VAL A C 1
ATOM 1453 O O . VAL A 1 193 ? -5.236 12.356 12.277 1.00 82.12 193 VAL A O 1
ATOM 1456 N N . MET A 1 194 ? -3.664 13.684 11.393 1.00 85.50 194 MET A N 1
ATOM 1457 C CA . MET A 1 194 ? -3.945 14.840 12.254 1.00 85.50 194 MET A CA 1
ATOM 1458 C C . MET A 1 194 ? -5.380 15.361 12.078 1.00 85.50 194 MET A C 1
ATOM 1460 O O . MET A 1 194 ? -6.061 15.665 13.060 1.00 85.50 194 MET A O 1
ATOM 1464 N N . ALA A 1 195 ? -5.882 15.422 10.842 1.00 85.38 195 ALA A N 1
ATOM 1465 C CA . ALA A 1 195 ? -7.249 15.860 10.563 1.00 85.38 195 ALA A CA 1
ATOM 1466 C C . ALA A 1 195 ? -8.299 14.909 11.159 1.00 85.38 195 ALA A C 1
ATOM 1468 O O . ALA A 1 195 ? -9.326 15.352 11.681 1.00 85.38 195 ALA A O 1
ATOM 1469 N N . VAL A 1 196 ? -8.035 13.605 11.101 1.00 80.88 196 VAL A N 1
ATOM 1470 C CA . VAL A 1 196 ? -8.938 12.565 11.595 1.00 80.88 196 VAL A CA 1
ATOM 1471 C C . VAL A 1 196 ? -8.869 12.436 13.120 1.00 80.88 196 VAL A C 1
ATOM 1473 O O . VAL A 1 196 ? -9.906 12.412 13.785 1.00 80.88 196 VAL A O 1
ATOM 1476 N N . THR A 1 197 ? -7.663 12.433 13.690 1.00 77.44 197 THR A N 1
ATOM 1477 C CA . THR A 1 197 ? -7.430 12.370 15.144 1.00 77.44 197 THR A CA 1
ATOM 1478 C C . THR A 1 197 ? -7.975 13.580 15.896 1.00 77.44 197 THR A C 1
ATOM 1480 O O . THR A 1 197 ? -8.325 13.451 17.067 1.00 77.44 197 THR A O 1
ATOM 1483 N N . ARG A 1 198 ? -8.154 14.732 15.232 1.00 82.38 198 ARG A N 1
ATOM 1484 C CA . ARG A 1 198 ? -8.823 15.909 15.815 1.00 82.38 198 ARG A CA 1
ATOM 1485 C C . ARG A 1 198 ? -10.235 15.611 16.334 1.00 82.38 198 ARG A C 1
ATOM 1487 O O . ARG A 1 198 ? -10.705 16.304 17.231 1.00 82.38 198 ARG A O 1
ATOM 1494 N N . LYS A 1 199 ? -10.929 14.616 15.772 1.00 71.94 199 LYS A N 1
ATOM 1495 C CA . LYS A 1 199 ? -12.280 14.222 16.209 1.00 71.94 199 LYS A CA 1
ATOM 1496 C C . LYS A 1 199 ? -12.287 13.111 17.265 1.00 71.94 199 LYS A C 1
ATOM 1498 O O . LYS A 1 199 ? -13.365 12.661 17.644 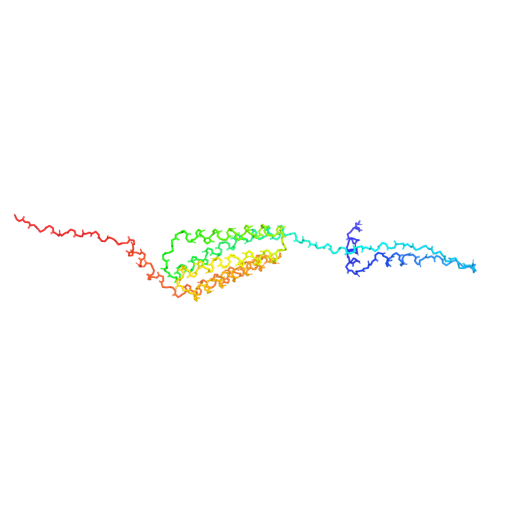1.00 71.94 199 LYS A O 1
ATOM 1503 N N . ILE A 1 200 ? -11.119 12.647 17.710 1.00 76.31 200 ILE A N 1
ATOM 1504 C CA . ILE A 1 200 ? -10.997 11.558 18.681 1.00 76.31 200 ILE A CA 1
ATOM 1505 C C . ILE A 1 200 ? -10.959 12.146 20.090 1.00 76.31 200 ILE A C 1
ATOM 1507 O O . ILE A 1 200 ? -10.121 12.985 20.409 1.00 76.31 200 ILE A O 1
ATOM 1511 N N . ASP A 1 201 ? -11.877 11.686 20.937 1.00 75.44 201 ASP A N 1
ATOM 1512 C CA . ASP A 1 201 ? -11.977 12.110 22.331 1.00 75.44 201 ASP A CA 1
ATOM 1513 C C . ASP A 1 201 ? -10.990 11.309 23.201 1.00 75.44 201 ASP A C 1
ATOM 1515 O O . ASP A 1 201 ? -11.289 10.220 23.707 1.00 75.44 201 ASP A O 1
ATOM 1519 N N . TRP A 1 202 ? -9.757 11.812 23.287 1.00 76.81 202 TRP A N 1
ATOM 1520 C CA . TRP A 1 202 ? -8.629 11.154 23.958 1.00 76.81 202 TRP A CA 1
ATOM 1521 C C . TRP A 1 202 ? -8.846 10.972 25.462 1.00 76.81 202 TRP A C 1
ATOM 1523 O O . TRP A 1 202 ? -8.426 9.962 26.025 1.00 76.81 202 TRP A O 1
ATOM 1533 N N . TYR A 1 203 ? -9.550 11.905 26.108 1.00 74.38 203 TYR A N 1
ATOM 1534 C CA . TYR A 1 203 ? -9.855 11.825 27.537 1.00 74.38 203 TYR A CA 1
ATOM 1535 C C . TYR A 1 203 ? -10.797 10.659 27.848 1.00 74.38 203 TYR A C 1
ATOM 1537 O O . TYR A 1 203 ? -10.553 9.899 28.782 1.00 74.38 203 TYR A O 1
ATOM 1545 N N . ALA A 1 204 ? -11.813 10.445 27.007 1.00 76.50 204 ALA A N 1
ATOM 1546 C CA . ALA A 1 204 ? -12.718 9.307 27.142 1.00 76.50 204 ALA A CA 1
ATOM 1547 C C . ALA A 1 204 ? -12.020 7.955 26.900 1.00 76.50 204 ALA A C 1
ATOM 1549 O O . ALA A 1 204 ? -12.450 6.938 27.441 1.00 76.50 204 ALA A O 1
ATOM 1550 N N . LEU A 1 205 ? -10.966 7.917 26.076 1.00 75.25 205 LEU A N 1
ATOM 1551 C CA . LEU A 1 205 ? -10.160 6.709 25.863 1.00 75.25 205 LEU A CA 1
ATOM 1552 C C . LEU A 1 205 ? -9.257 6.415 27.073 1.00 75.25 205 LEU A C 1
ATOM 1554 O O . LEU A 1 205 ? -9.169 5.269 27.507 1.00 75.25 205 LEU A O 1
ATOM 1558 N N . LEU A 1 206 ? -8.627 7.447 27.644 1.00 79.44 206 LEU A N 1
ATOM 1559 C CA . LEU A 1 206 ? -7.750 7.309 28.809 1.00 79.44 206 LEU A CA 1
ATOM 1560 C C . LEU A 1 206 ? -8.520 6.850 30.059 1.00 79.44 206 LEU A C 1
ATOM 1562 O O . LEU A 1 206 ? -8.026 6.009 30.809 1.00 79.44 206 LEU A O 1
ATOM 1566 N N . GLU A 1 207 ? -9.744 7.349 30.248 1.00 80.50 207 GLU A N 1
ATOM 1567 C CA . GLU A 1 207 ? -10.611 6.950 31.363 1.00 80.50 207 GLU A CA 1
ATOM 1568 C C . GLU A 1 207 ? -11.034 5.473 31.263 1.00 80.50 207 GLU A C 1
ATOM 1570 O O . GLU A 1 207 ? -11.005 4.753 32.258 1.00 80.50 207 GLU A O 1
ATOM 1575 N N . GLN A 1 208 ? -11.335 4.976 30.058 1.00 77.12 208 GLN A N 1
ATOM 1576 C CA . GLN A 1 208 ? -11.642 3.556 29.837 1.00 77.12 208 GLN A CA 1
ATOM 1577 C C . GLN A 1 208 ? -10.445 2.647 30.139 1.00 77.12 208 GLN A C 1
ATOM 1579 O O . GLN A 1 208 ? -10.601 1.642 30.829 1.00 77.12 208 GLN A O 1
ATOM 1584 N N . LEU A 1 209 ? -9.240 3.019 29.693 1.00 76.25 209 LEU A N 1
ATOM 1585 C CA . LEU A 1 209 ? -8.019 2.263 30.000 1.00 76.25 209 LEU A CA 1
ATOM 1586 C C . LEU A 1 209 ? -7.715 2.259 31.507 1.00 76.25 209 LEU A C 1
ATOM 1588 O O . LEU A 1 209 ? -7.278 1.244 32.049 1.00 76.25 209 LEU A O 1
ATOM 1592 N N . ARG A 1 210 ? -7.989 3.371 32.204 1.00 76.25 210 ARG A N 1
ATOM 1593 C CA . ARG A 1 210 ? -7.866 3.464 33.666 1.00 76.25 210 ARG A CA 1
ATOM 1594 C C . ARG A 1 210 ? -8.889 2.585 34.385 1.00 76.25 210 ARG A C 1
ATOM 1596 O O . ARG A 1 210 ? -8.539 1.981 35.392 1.00 76.25 210 ARG A O 1
ATOM 1603 N N . GLN A 1 211 ? -10.120 2.491 33.888 1.00 72.56 211 GLN A N 1
ATOM 1604 C CA . GLN A 1 211 ? -11.158 1.620 34.453 1.00 72.56 211 GLN A CA 1
ATOM 1605 C C . GLN A 1 211 ? -10.856 0.133 34.231 1.00 72.56 211 GLN A C 1
ATOM 1607 O O . GLN A 1 211 ? -11.082 -0.671 35.131 1.00 72.56 211 GLN A O 1
ATOM 1612 N N . GLU A 1 212 ? -10.286 -0.234 33.082 1.00 69.81 212 GLU A N 1
ATOM 1613 C CA . GLU A 1 212 ? -9.824 -1.603 32.813 1.00 69.81 212 GLU A CA 1
ATOM 1614 C C . GLU A 1 212 ? -8.603 -1.980 33.668 1.00 69.81 212 GLU A C 1
ATOM 1616 O O . GLU A 1 212 ? -8.541 -3.092 34.187 1.00 69.81 212 GLU A O 1
ATOM 1621 N N . ALA A 1 213 ? -7.664 -1.051 33.881 1.00 67.19 213 ALA A N 1
ATOM 1622 C CA . ALA A 1 213 ? -6.497 -1.265 34.742 1.00 67.19 213 ALA A CA 1
ATOM 1623 C C . ALA A 1 213 ? -6.813 -1.161 36.249 1.00 67.19 213 ALA A C 1
ATOM 1625 O O . ALA A 1 213 ? -6.126 -1.762 37.071 1.00 67.19 213 ALA A O 1
ATOM 1626 N N . GLY A 1 214 ? -7.841 -0.393 36.621 1.00 66.94 214 GLY A N 1
ATOM 1627 C CA . GLY A 1 214 ? -8.301 -0.174 37.998 1.00 66.94 214 GLY A CA 1
ATOM 1628 C C . GLY A 1 214 ? -9.471 -1.068 38.421 1.00 66.94 214 GLY A C 1
ATOM 1629 O O . GLY A 1 214 ? -9.985 -0.925 39.529 1.00 66.94 214 GLY A O 1
ATOM 1630 N N . GLY A 1 215 ? -9.904 -1.982 37.550 1.00 58.31 215 GLY A N 1
ATOM 1631 C CA . GLY A 1 215 ? -11.080 -2.834 37.708 1.00 58.31 215 GLY A CA 1
ATOM 1632 C C . GLY A 1 215 ? -10.900 -4.026 38.651 1.00 58.31 215 GLY A C 1
ATOM 1633 O O . GLY A 1 215 ? -11.265 -5.140 38.296 1.00 58.31 215 GLY A O 1
ATOM 1634 N N . GLN A 1 216 ? -10.380 -3.801 39.856 1.00 55.16 216 GLN A N 1
ATOM 1635 C CA . GLN A 1 216 ? -10.743 -4.587 41.038 1.00 55.16 216 GLN A CA 1
ATOM 1636 C C . GLN A 1 216 ? -10.751 -3.647 42.252 1.00 55.16 216 GLN A C 1
ATOM 1638 O O . GLN A 1 216 ? -9.709 -3.425 42.871 1.00 55.16 216 GLN A O 1
ATOM 1643 N N . PRO A 1 217 ? -11.912 -3.089 42.638 1.00 60.84 217 PRO A N 1
ATOM 1644 C CA . PRO A 1 217 ? -12.088 -2.632 44.004 1.00 60.84 217 PRO A CA 1
ATOM 1645 C C . PRO A 1 217 ? -11.933 -3.871 44.889 1.00 60.84 217 PRO A C 1
ATOM 1647 O O . PRO A 1 217 ? -12.702 -4.826 44.760 1.00 60.84 217 PRO A O 1
ATOM 1650 N N . LEU A 1 218 ? -10.909 -3.886 45.744 1.00 63.94 218 LEU A N 1
ATOM 1651 C CA . LEU A 1 218 ? -10.795 -4.885 46.804 1.00 63.94 218 LEU A CA 1
ATOM 1652 C C . LEU A 1 218 ? -12.142 -4.950 47.546 1.00 63.94 218 LEU A C 1
ATOM 1654 O O . LEU A 1 218 ? -12.689 -3.886 47.859 1.00 63.94 218 LEU A O 1
ATOM 1658 N N . PRO A 1 219 ? -12.690 -6.146 47.833 1.00 67.50 219 PRO A N 1
ATOM 1659 C CA . PRO A 1 219 ? -13.853 -6.267 48.695 1.00 67.50 219 PRO A CA 1
ATOM 1660 C C . PRO A 1 219 ? -13.527 -5.557 50.007 1.00 67.50 219 PRO A C 1
ATOM 1662 O O . PRO A 1 219 ? -12.635 -5.982 50.742 1.00 67.50 219 PRO A O 1
ATOM 1665 N N . VAL A 1 220 ? -14.197 -4.438 50.275 1.00 70.25 220 VAL A N 1
ATOM 1666 C CA . VAL A 1 220 ? -14.105 -3.779 51.574 1.00 70.25 220 VAL A CA 1
ATOM 1667 C C . VAL A 1 220 ? -14.700 -4.772 52.562 1.00 70.25 220 VAL A C 1
ATOM 1669 O O . VAL A 1 220 ? -15.904 -5.029 52.537 1.00 70.25 220 VAL A O 1
ATOM 1672 N N . ALA A 1 221 ? -13.841 -5.402 53.365 1.00 70.62 221 ALA A N 1
ATOM 1673 C CA . ALA A 1 221 ? -14.282 -6.261 54.450 1.00 70.62 221 ALA A CA 1
ATOM 1674 C C . ALA A 1 221 ? -15.248 -5.446 55.326 1.00 70.62 221 ALA A C 1
ATOM 1676 O O . ALA A 1 221 ? -14.932 -4.292 55.643 1.00 70.62 221 ALA A O 1
ATOM 1677 N N . PRO A 1 222 ? -16.429 -5.987 55.680 1.00 72.94 222 PRO A N 1
ATOM 1678 C CA . PRO A 1 222 ? -17.360 -5.263 56.528 1.00 72.94 222 PRO A CA 1
ATOM 1679 C C . PRO A 1 222 ? -16.654 -4.887 57.838 1.00 72.94 222 PRO A C 1
ATOM 1681 O O . PRO A 1 222 ? -15.835 -5.676 58.327 1.00 72.94 222 PRO A O 1
ATOM 1684 N N . PRO A 1 223 ? -16.926 -3.692 58.396 1.00 69.56 223 PRO A N 1
ATOM 1685 C CA . PRO A 1 223 ? -16.350 -3.299 59.671 1.00 69.56 223 PRO A CA 1
ATOM 1686 C C . PRO A 1 223 ? -16.661 -4.395 60.687 1.00 69.56 223 PRO A C 1
ATOM 1688 O O . PRO A 1 223 ? -17.810 -4.813 60.822 1.00 69.56 223 PRO A O 1
ATOM 1691 N N . SER A 1 224 ? -15.621 -4.902 61.351 1.00 65.94 224 SER A N 1
ATOM 1692 C CA . SER A 1 224 ? -15.765 -5.851 62.446 1.00 65.94 224 SER A CA 1
ATOM 1693 C C . SER A 1 224 ? -16.545 -5.156 63.556 1.00 65.94 224 SER A C 1
ATOM 1695 O O . SER A 1 224 ? -15.981 -4.407 64.355 1.00 65.94 224 SER A O 1
ATOM 1697 N N . GLU A 1 225 ? -17.857 -5.355 63.536 1.00 63.09 225 GLU A N 1
ATOM 1698 C CA . GLU A 1 225 ? -18.781 -4.926 64.568 1.00 63.09 225 GLU A CA 1
ATOM 1699 C C . GLU A 1 225 ? -18.314 -5.581 65.869 1.00 63.09 225 GLU A C 1
ATOM 1701 O O . GLU A 1 225 ? -18.325 -6.808 66.011 1.00 63.09 225 GLU A O 1
ATOM 1706 N N . GLY A 1 226 ? -17.771 -4.753 66.765 1.00 65.25 226 GLY A N 1
ATOM 1707 C CA . GLY A 1 226 ? -17.285 -5.175 68.067 1.00 65.25 226 GLY A CA 1
ATOM 1708 C C . GLY A 1 226 ? -18.400 -5.903 68.798 1.00 65.25 226 GLY A C 1
ATOM 1709 O O . GLY A 1 226 ? -19.442 -5.319 69.089 1.00 65.25 226 GLY A O 1
ATOM 1710 N N . ARG A 1 227 ? -18.189 -7.191 69.066 1.00 55.41 227 ARG A N 1
ATOM 1711 C CA . ARG A 1 227 ? -19.079 -7.964 69.923 1.00 55.41 227 ARG A CA 1
ATOM 1712 C C . ARG A 1 227 ? -18.519 -7.902 71.358 1.00 55.41 227 ARG A C 1
ATOM 1714 O O . ARG A 1 227 ? -17.316 -8.129 71.496 1.00 55.41 227 ARG A O 1
ATOM 1721 N N . PRO A 1 228 ? -19.339 -7.526 72.359 1.00 66.38 228 PRO A N 1
ATOM 1722 C CA . PRO A 1 228 ? -18.923 -7.328 73.753 1.00 66.38 228 PRO A CA 1
ATOM 1723 C C . PRO A 1 228 ? -18.437 -8.604 74.444 1.00 66.38 228 PRO A C 1
ATOM 1725 O O . PRO A 1 228 ? -18.854 -9.708 74.019 1.00 66.38 228 PRO A O 1
#

Radius of gyration: 34.74 Å; chains: 1; bounding box: 67×37×146 Å

Sequence (228 aa):
QWQLSALATSAQQAFDAGVSACGLLERAGDRVSTDPQTGHSVRHEGVPSCVETFGVSFMDPVNPYVLSDRAIKYGLLFIVLTFVFVGLVEVMRRLRVHPIQYLLVGSALTVFFLLLVSLTEHVAFDVAYLVASAACTVLLAFYGTYVLQGLGRGVGFGACIGLLYGALYLLLQMEQSALVLGSVLLFAVLAGVMAVTRKIDWYALLEQLRQEAGGQPLPVAPPSEGRP

Foldseek 3Di:
DDPPPPVVVVVVVCVVVVDDPVVVVVVVVPPDDPDDDDPDDDPPPDDPPPPPPPPPPPPPCPDLVVLLVLLVVCLVLLLVLVVVVVVLVCLLPVDPDDVVVVVVLSVLSVQLSVQQVVVVVVDPNVVSLCVSLVVSLVVQLVVQCVVVVHNVRSVVVSVVSSVSSVLSVVLSPCPPCNVVSSVVVVVVSVVVSVVSCVPRPVVVVVVVVCCVVVVDDDPPDPPPPDDD

Secondary structure (DSSP, 8-state):
----SHHHHHHHHHHHTT--HHHHHHHHH----------------------------------HHHHHHHHHHHHHHHHHHHHHHHHHHHHHHT----HHHHHHHHHHHHHHHHHHHHHHTTS-HHHHHHHHHHHHHHHHHHHHHHHTT-HHHHHHHHHHHHHHHHHHHHHHH-TTTHHHHHHHHHHHHHHHHHHHHTT--HHHHHHHHHHHHS------PPP-----